Protein 2IZ6 (pdb70)

CATH classification: 3.40.50.450

Nearest PDB structures (foldseek):
  2iz6-assembly1_A-2  TM=1.006E+00  e=2.095E-33  Chlamydomonas reinhardtii
  2iz6-assembly1_B-2  TM=1.001E+00  e=1.411E-29  Chlamydomonas reinhardtii
  2iz7-assembly1_A  TM=9.988E-01  e=1.952E-29  Chlamydomonas reinhardtii
  2iz5-assembly1_C  TM=9.763E-01  e=1.319E-27  Chlamydomonas reinhardtii
  2iz5-assembly1_D  TM=9.752E-01  e=2.961E-26  Chlamydomonas reinhardtii

Radius of gyration: 20.08 Å; Cα contacts (8 Å, |Δi|>4): 803; chains: 2; bounding box: 35×62×36 Å

Structure (mmCIF, N/CA/C/O backbone):
data_2IZ6
#
_entry.id   2IZ6
#
_cell.length_a   68.079
_cell.length_b   126.009
_cell.length_c   75.680
_cell.angle_alpha   90.00
_cell.angle_beta   90.00
_cell.angle_gamma   90.00
#
_symmetry.space_group_name_H-M   'C 2 2 21'
#
loop_
_entity.id
_entity.type
_entity.pdbx_description
1 polymer 'MOLYBDENUM COFACTOR CARRIER PROTEIN'
2 water water
#
loop_
_atom_site.group_PDB
_atom_site.id
_atom_site.type_symbol
_atom_site.label_atom_id
_atom_site.label_alt_id
_atom_site.label_comp_id
_atom_site.label_asym_id
_atom_site.label_entity_id
_atom_site.label_seq_id
_atom_site.pdbx_PDB_ins_code
_atom_site.Cartn_x
_atom_site.Cartn_y
_atom_site.Cartn_z
_atom_site.occupancy
_atom_site.B_iso_or_equiv
_atom_site.auth_seq_id
_atom_site.auth_comp_id
_atom_site.auth_asym_id
_atom_site.auth_atom_id
_atom_site.pdbx_PDB_model_num
ATOM 1 N N . GLY A 1 11 ? 28.279 9.756 5.842 1.00 42.13 3 GLY A N 1
ATOM 2 C CA . GLY A 1 11 ? 28.187 8.719 6.928 1.00 41.22 3 GLY A CA 1
ATOM 3 C C . GLY A 1 11 ? 28.491 9.236 8.340 1.00 40.66 3 GLY A C 1
ATOM 4 O O . GLY A 1 11 ? 28.849 8.483 9.256 1.00 41.37 3 GLY A O 1
ATOM 5 N N . ARG A 1 12 ? 28.344 10.537 8.517 1.00 39.63 4 ARG A N 1
ATOM 6 C CA . ARG A 1 12 ? 28.617 11.210 9.803 1.00 37.61 4 ARG A CA 1
ATOM 7 C C . ARG A 1 12 ? 27.501 10.968 10.803 1.00 34.75 4 ARG A C 1
ATOM 8 O O . ARG A 1 12 ? 26.347 11.052 10.379 1.00 32.92 4 ARG A O 1
ATOM 16 N N . LYS A 1 13 ? 27.791 10.775 12.111 1.00 31.51 5 LYS A N 1
ATOM 17 C CA . LYS A 1 13 ? 26.716 10.747 13.124 1.00 29.33 5 LYS A CA 1
ATOM 18 C C . LYS A 1 13 ? 26.097 12.147 13.264 1.00 26.84 5 LYS A C 1
ATOM 19 O O . LYS A 1 13 ? 26.839 13.171 13.280 1.00 25.42 5 LYS A O 1
ATOM 25 N N . PRO A 1 14 ? 24.737 12.220 13.314 1.00 24.61 6 PRO A N 1
ATOM 26 C CA . PRO A 1 14 ? 24.052 13.484 13.634 1.00 25.23 6 PRO A CA 1
ATOM 27 C C . PRO A 1 14 ? 24.529 14.031 14.955 1.00 24.93 6 PRO A C 1
ATOM 28 O O . PRO A 1 14 ? 24.918 13.259 15.843 1.00 25.33 6 PRO A O 1
ATOM 32 N N . ILE A 1 15 ? 24.477 15.365 15.070 1.00 23.54 7 ILE A N 1
ATOM 33 C CA . ILE A 1 15 ? 24.834 16.062 16.265 1.00 24.61 7 ILE A CA 1
ATOM 34 C C . ILE A 1 15 ? 23.576 16.795 16.668 1.00 24.33 7 ILE A C 1
ATOM 35 O O . ILE A 1 15 ? 23.004 17.573 15.904 1.00 24.12 7 ILE A O 1
ATOM 40 N N . ILE A 1 16 ? 23.130 16.515 17.852 1.00 22.27 8 ILE A N 1
ATOM 41 C CA . ILE A 1 16 ? 21.947 17.182 18.453 1.00 24.23 8 ILE A CA 1
ATOM 42 C C . ILE A 1 16 ? 22.422 18.055 19.560 1.00 23.81 8 ILE A C 1
ATOM 43 O O . ILE A 1 16 ? 23.021 17.603 20.522 1.00 23.46 8 ILE A O 1
ATOM 48 N N . GLY A 1 17 ? 22.065 19.322 19.449 1.00 24.02 9 GLY A N 1
ATOM 49 C CA . GLY A 1 17 ? 22.388 20.283 20.464 1.00 25.09 9 GLY A CA 1
ATOM 50 C C . GLY A 1 17 ? 21.311 20.376 21.510 1.00 23.56 9 GLY A C 1
ATOM 51 O O . GLY A 1 17 ? 20.142 20.260 21.225 1.00 25.18 9 GLY A O 1
ATOM 52 N N . VAL A 1 18 ? 21.705 20.575 22.771 1.00 23.38 10 VAL A N 1
ATOM 53 C CA . VAL A 1 18 ? 20.795 20.741 23.842 1.00 23.86 10 VAL A CA 1
ATOM 54 C C . VAL A 1 18 ? 21.185 21.975 24.611 1.00 24.99 10 VAL A C 1
ATOM 55 O O . VAL A 1 18 ? 22.327 22.169 24.965 1.00 26.15 10 VAL A O 1
ATOM 59 N N . MET A 1 19 ? 20.187 22.789 24.894 1.00 24.60 11 MET A N 1
ATOM 60 C CA A MET A 1 19 ? 20.362 24.036 25.664 0.70 27.07 11 MET A CA 1
ATOM 61 C CA B MET A 1 19 ? 20.424 23.951 25.725 0.30 27.87 11 MET A CA 1
ATOM 62 C C . MET A 1 19 ? 19.331 24.116 26.745 1.00 26.87 11 MET A C 1
ATOM 63 O O . MET A 1 19 ? 18.186 23.717 26.566 1.00 27.32 11 MET A O 1
ATOM 72 N N . GLY A 1 20 ? 19.715 24.691 27.876 1.00 28.67 12 GLY A N 1
ATOM 73 C CA . GLY A 1 20 ? 18.758 25.007 28.832 1.00 29.06 12 GLY A CA 1
ATOM 74 C C . GLY A 1 20 ? 19.437 25.847 29.879 1.00 30.49 12 GLY A C 1
ATOM 75 O O . GLY A 1 20 ? 20.657 26.076 29.809 1.00 31.25 12 GLY A O 1
ATOM 76 N N . PRO A 1 21 ? 18.643 26.330 30.808 1.00 31.78 13 PRO A N 1
ATOM 77 C CA . PRO A 1 21 ? 19.171 27.156 31.939 1.00 34.28 13 PRO A CA 1
ATOM 78 C C . PRO A 1 21 ? 20.018 26.330 32.905 1.00 35.95 13 PRO A C 1
ATOM 79 O O . PRO A 1 21 ? 19.936 25.089 32.922 1.00 38.60 13 PRO A O 1
ATOM 83 N N . GLY A 1 22 ? 20.822 27.015 33.694 1.00 39.81 14 GLY A N 1
ATOM 84 C CA . GLY A 1 22 ? 21.662 26.395 34.691 1.00 41.15 14 GLY A CA 1
ATOM 85 C C . GLY A 1 22 ? 20.897 26.164 35.981 1.00 43.48 14 GLY A C 1
ATOM 86 O O . GLY A 1 22 ? 19.653 26.333 36.060 1.00 44.81 14 GLY A O 1
ATOM 87 N N . LYS A 1 23 ? 21.663 25.740 36.984 1.00 45.09 15 LYS A N 1
ATOM 88 C CA . LYS A 1 23 ? 21.143 25.236 38.248 1.00 45.50 15 LYS A CA 1
ATOM 89 C C . LYS A 1 23 ? 19.937 26.030 38.774 1.00 46.77 15 LYS A C 1
ATOM 90 O O . LYS A 1 23 ? 18.801 25.521 38.818 1.00 47.81 15 LYS A O 1
ATOM 96 N N . ALA A 1 24 ? 20.184 27.292 39.101 1.00 46.83 16 ALA A N 1
ATOM 97 C CA . ALA A 1 24 ? 19.248 28.112 39.878 1.00 46.88 16 ALA A CA 1
ATOM 98 C C . ALA A 1 24 ? 17.841 28.280 39.277 1.00 47.17 16 ALA A C 1
ATOM 99 O O . ALA A 1 24 ? 16.871 28.519 40.027 1.00 47.46 16 ALA A O 1
ATOM 101 N N . ASP A 1 25 ? 17.744 28.133 37.946 1.00 45.95 17 ASP A N 1
ATOM 102 C CA . A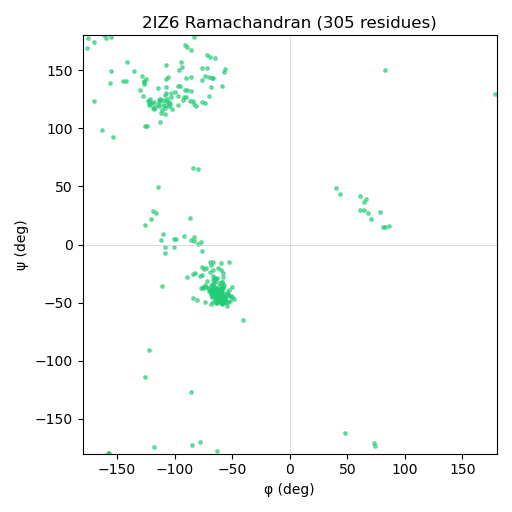SP A 1 25 ? 16.579 28.569 37.119 1.00 45.53 17 ASP A CA 1
ATOM 103 C C . ASP A 1 25 ? 15.926 27.417 36.351 1.00 43.62 17 ASP A C 1
ATOM 104 O O . ASP A 1 25 ? 15.227 27.609 35.344 1.00 43.31 17 ASP A O 1
ATOM 109 N N . THR A 1 26 ? 16.176 26.237 36.889 1.00 41.56 18 THR A N 1
ATOM 110 C CA . THR A 1 26 ? 15.722 24.986 36.382 1.00 38.49 18 THR A CA 1
ATOM 111 C C . THR A 1 26 ? 14.881 24.245 37.424 1.00 37.29 18 THR A C 1
ATOM 112 O O . THR A 1 26 ? 15.334 24.022 38.543 1.00 40.14 18 THR A O 1
ATOM 116 N N . ALA A 1 27 ? 13.665 23.876 37.053 1.00 33.74 19 ALA A N 1
ATOM 117 C CA . ALA A 1 27 ? 12.820 23.012 37.836 1.00 32.67 19 ALA A CA 1
ATOM 118 C C . ALA A 1 27 ? 13.241 21.535 37.746 1.00 30.10 19 ALA A C 1
ATOM 119 O O . ALA A 1 27 ? 13.765 21.100 36.739 1.00 27.34 19 ALA A O 1
ATOM 121 N N . GLU A 1 28 ? 12.973 20.747 38.789 1.00 28.16 20 GLU A N 1
ATOM 122 C CA . GLU A 1 28 ? 13.345 19.329 38.769 1.00 27.48 20 GLU A CA 1
ATOM 123 C C . GLU A 1 28 ? 12.766 18.541 37.596 1.00 27.12 20 GLU A C 1
ATOM 124 O O . GLU A 1 28 ? 13.452 17.679 37.095 1.00 26.61 20 GLU A O 1
ATOM 130 N N . ASN A 1 29 ? 11.551 18.839 37.137 1.00 26.69 21 ASN A N 1
ATOM 131 C CA . ASN A 1 29 ? 10.964 18.167 35.987 1.00 27.88 21 ASN A CA 1
ATOM 132 C C . ASN A 1 29 ? 11.838 18.350 34.751 1.00 26.98 21 ASN A C 1
ATOM 133 O O . ASN A 1 29 ? 11.910 17.441 33.890 1.00 25.90 21 ASN A O 1
ATOM 138 N N . GLN A 1 30 ? 12.450 19.541 34.649 1.00 26.35 22 GLN A N 1
ATOM 139 C CA . GLN A 1 30 ? 13.349 19.846 33.564 1.00 26.01 22 GLN A CA 1
ATOM 140 C C . GLN A 1 30 ? 14.653 19.054 33.634 1.00 24.92 22 GLN A C 1
ATOM 141 O O . GLN A 1 30 ? 15.171 18.584 32.597 1.00 23.55 22 GLN A O 1
ATOM 147 N N . LEU A 1 31 ? 15.186 18.870 34.817 1.00 22.93 23 LEU A N 1
ATOM 148 C CA . LEU A 1 31 ? 16.396 18.058 35.058 1.00 22.87 23 LEU A CA 1
ATOM 149 C C . LEU A 1 31 ? 16.151 16.609 34.621 1.00 22.34 23 LEU A C 1
ATOM 150 O O . LEU A 1 31 ? 16.981 16.038 33.912 1.00 25.03 23 LEU A O 1
ATOM 155 N N . VAL A 1 32 ? 14.986 16.077 34.968 1.00 23.65 24 VAL A N 1
ATOM 156 C CA . VAL A 1 32 ? 14.605 14.712 34.668 1.00 23.79 24 VAL A CA 1
ATOM 157 C C . VAL A 1 32 ? 14.420 14.654 33.131 1.00 23.15 24 VAL A C 1
ATOM 158 O O . VAL A 1 32 ? 14.910 13.712 32.507 1.00 24.83 24 VAL A O 1
ATOM 162 N N . MET A 1 33 ? 13.658 15.559 32.567 1.00 23.90 25 MET A N 1
ATOM 163 C CA . MET A 1 33 ? 13.485 15.556 31.090 1.00 24.88 25 MET A CA 1
ATOM 164 C C . MET A 1 33 ? 14.796 15.599 30.334 1.00 24.14 25 MET A C 1
ATOM 165 O O . MET A 1 33 ? 15.002 14.884 29.364 1.00 25.00 25 MET A O 1
ATOM 170 N N . ALA A 1 34 ? 15.709 16.451 30.797 1.00 22.84 26 ALA A N 1
ATOM 171 C CA . ALA A 1 34 ? 17.007 16.548 30.188 1.00 22.68 26 ALA A CA 1
ATOM 172 C C . ALA A 1 34 ? 17.809 15.266 30.236 1.00 21.32 26 ALA A C 1
ATOM 173 O O . ALA A 1 34 ? 18.409 14.835 29.196 1.00 22.25 26 ALA A O 1
ATOM 175 N N . ASN A 1 35 ? 17.776 14.595 31.390 1.00 21.34 27 ASN A N 1
ATOM 176 C CA . ASN A 1 35 ? 18.495 13.318 31.507 1.00 21.00 27 ASN A CA 1
ATOM 177 C C . ASN A 1 35 ? 17.925 12.269 30.516 1.00 22.16 27 ASN A C 1
ATOM 178 O O . ASN A 1 35 ? 18.685 11.553 29.862 1.00 22.19 27 ASN A O 1
ATOM 183 N N . GLU A 1 36 ? 16.598 12.152 30.464 1.00 22.65 28 GLU A N 1
ATOM 184 C CA . GLU A 1 36 ? 15.928 11.210 29.568 1.00 22.74 28 GLU A CA 1
ATOM 185 C C . GLU A 1 36 ? 16.185 11.535 28.157 1.00 22.15 28 GLU A C 1
ATOM 186 O O . GLU A 1 36 ? 16.399 10.640 27.359 1.00 23.31 28 GLU A O 1
ATOM 192 N N . LEU A 1 37 ? 16.146 12.837 27.866 1.00 21.76 29 LEU A N 1
ATOM 193 C CA . LEU A 1 37 ? 16.433 13.259 26.512 1.00 21.32 29 LEU A CA 1
ATOM 194 C C . LEU A 1 37 ? 17.836 12.816 26.119 1.00 22.23 29 LEU A C 1
ATOM 195 O O . LEU A 1 37 ? 18.010 12.320 24.979 1.00 20.65 29 LEU A O 1
ATOM 200 N N . GLY A 1 38 ? 18.842 13.092 26.935 1.00 22.37 30 GLY A N 1
ATOM 201 C CA . GLY A 1 38 ? 20.236 12.652 26.730 1.00 21.79 30 GLY A CA 1
ATOM 202 C C . GLY A 1 38 ? 20.350 11.165 26.444 1.00 21.81 30 GLY A C 1
ATOM 203 O O . GLY A 1 38 ? 20.989 10.708 25.461 1.00 22.35 30 GLY A O 1
ATOM 204 N N . LYS A 1 39 ? 19.632 10.381 27.215 1.00 22.55 31 LYS A N 1
ATOM 205 C CA . LYS A 1 39 ? 19.549 8.880 27.034 1.00 22.88 31 LYS A CA 1
ATOM 206 C C . LYS A 1 39 ? 19.079 8.553 25.665 1.00 23.16 31 LYS A C 1
ATOM 207 O O . LYS A 1 39 ? 19.705 7.768 25.005 1.00 23.35 31 LYS A O 1
ATOM 213 N N . GLN A 1 40 ? 18.026 9.210 25.201 1.00 21.26 32 GLN A N 1
ATOM 214 C CA . GLN A 1 40 ? 17.375 8.844 23.959 1.00 22.14 32 GLN A CA 1
ATOM 215 C C . GLN A 1 40 ? 18.200 9.285 22.840 1.00 22.32 32 GLN A C 1
ATOM 216 O O . GLN A 1 40 ? 18.280 8.609 21.811 1.00 23.02 32 GLN A O 1
ATOM 222 N N . ILE A 1 41 ? 18.848 10.445 22.987 1.00 21.57 33 ILE A N 1
ATOM 223 C CA . ILE A 1 41 ? 19.736 10.885 21.929 1.00 20.80 33 ILE A CA 1
ATOM 224 C C . ILE A 1 41 ? 20.829 9.848 21.696 1.00 20.50 33 ILE A C 1
ATOM 225 O O . ILE A 1 41 ? 21.131 9.535 20.559 1.00 21.03 33 ILE A O 1
ATOM 230 N N . ALA A 1 42 ? 21.500 9.429 22.715 1.00 21.61 34 ALA A N 1
ATOM 231 C CA . ALA A 1 42 ? 22.556 8.414 22.582 1.00 21.38 34 ALA A CA 1
ATOM 232 C C . ALA A 1 42 ? 22.079 7.071 22.029 1.00 22.40 34 ALA A C 1
ATOM 233 O O . ALA A 1 42 ? 22.743 6.455 21.205 1.00 23.75 34 ALA A O 1
ATOM 235 N N . THR A 1 43 ? 20.901 6.699 22.451 1.00 23.40 35 THR A N 1
ATOM 236 C CA . THR A 1 43 ? 20.294 5.414 22.053 1.00 23.72 35 THR A CA 1
ATOM 237 C C . THR A 1 43 ? 19.988 5.389 20.569 1.00 23.96 35 THR A C 1
ATOM 238 O O . THR A 1 43 ? 20.120 4.363 19.908 1.00 25.56 35 THR A O 1
ATOM 242 N N . HIS A 1 44 ? 19.630 6.563 20.009 1.00 24.41 36 HIS A N 1
ATOM 243 C CA . HIS A 1 44 ? 19.494 6.732 18.588 1.00 24.36 36 HIS A CA 1
ATOM 244 C C . HIS A 1 44 ? 20.792 6.861 17.819 1.00 24.86 36 HIS A C 1
ATOM 245 O O . HIS A 1 44 ? 20.776 7.067 16.610 1.00 27.36 36 HIS A O 1
ATOM 252 N N . GLY A 1 45 ? 21.943 6.771 18.478 1.00 24.43 37 GLY A N 1
ATOM 253 C CA . GLY A 1 45 ? 23.199 6.854 17.767 1.00 24.75 37 GLY A CA 1
ATOM 254 C C . GLY A 1 45 ? 23.681 8.224 17.419 1.00 23.94 37 GLY A C 1
ATOM 255 O O . GLY A 1 45 ? 24.501 8.359 16.506 1.00 26.64 37 GLY A O 1
ATOM 256 N N . TRP A 1 46 ? 23.089 9.222 18.046 1.00 22.64 38 TRP A N 1
ATOM 257 C CA . TRP A 1 46 ? 23.416 10.595 17.819 1.00 22.19 38 TRP A CA 1
ATOM 258 C C . TRP A 1 46 ? 24.462 11.077 18.836 1.00 23.02 38 TRP A C 1
ATOM 259 O O . TRP A 1 46 ? 24.517 10.588 19.946 1.00 23.75 38 TRP A O 1
ATOM 270 N N . ILE A 1 47 ? 25.238 12.076 18.408 1.00 22.30 39 ILE A N 1
ATOM 271 C CA . ILE A 1 47 ?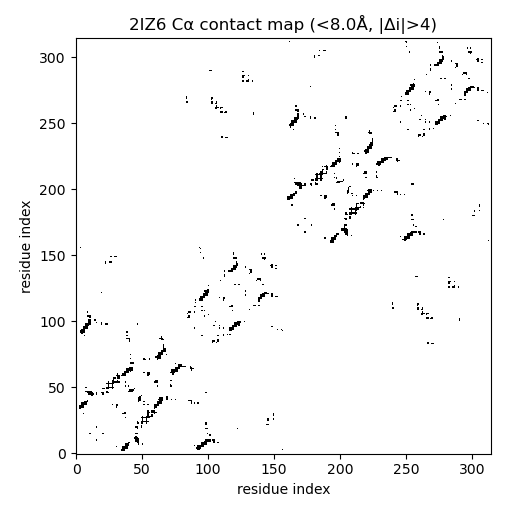 26.193 12.795 19.268 1.00 22.71 39 ILE A CA 1
ATOM 272 C C . ILE A 1 47 ? 25.455 13.942 19.991 1.00 22.26 39 ILE A C 1
ATOM 273 O O . ILE A 1 47 ? 24.677 14.626 19.350 1.00 24.68 39 ILE A O 1
ATOM 278 N N . LEU A 1 48 ? 25.648 14.055 21.318 1.00 22.76 40 LEU A N 1
ATOM 279 C CA . LEU A 1 48 ? 25.121 15.179 22.072 1.00 23.21 40 LEU A CA 1
ATOM 280 C C . LEU A 1 48 ? 26.147 16.295 22.114 1.00 20.75 40 LEU A C 1
ATOM 281 O O . LEU A 1 48 ? 27.271 16.047 22.526 1.00 22.67 40 LEU A O 1
ATOM 286 N N . LEU A 1 49 ? 25.695 17.510 21.829 1.00 21.68 41 LEU A N 1
ATOM 287 C CA . LEU A 1 49 ? 26.507 18.710 21.907 1.00 22.47 41 LEU A CA 1
ATOM 288 C C . LEU A 1 49 ? 25.815 19.614 22.884 1.00 22.99 41 LEU A C 1
ATOM 289 O O . LEU A 1 49 ? 24.639 19.945 22.699 1.00 24.08 41 LEU A O 1
ATOM 294 N N . THR A 1 50 ? 26.493 20.013 23.977 1.00 23.67 42 THR A N 1
ATOM 295 C CA . THR A 1 50 ? 25.895 20.882 24.977 1.00 23.74 42 THR A CA 1
ATOM 296 C C . THR A 1 50 ? 26.983 21.617 25.749 1.00 24.04 42 THR A C 1
ATOM 297 O O . THR A 1 50 ? 28.158 21.490 25.434 1.00 22.13 42 THR A O 1
ATOM 301 N N . GLY A 1 51 ? 26.577 22.438 26.705 1.00 24.08 43 GLY A N 1
ATOM 302 C CA . GLY A 1 51 ? 27.543 23.113 27.572 1.00 25.39 43 GLY A CA 1
ATOM 303 C C . GLY A 1 51 ? 28.262 22.132 28.466 1.00 27.52 43 GLY A C 1
ATOM 304 O O . GLY A 1 51 ? 27.654 21.136 28.906 1.00 29.04 43 GLY A O 1
ATOM 305 N N . GLY A 1 52 ? 29.542 22.366 28.720 1.00 28.07 44 GLY A N 1
ATOM 306 C CA . GLY A 1 52 ? 30.386 21.357 29.393 1.00 30.93 44 GLY A CA 1
ATOM 307 C C . GLY A 1 52 ? 30.619 21.573 30.859 1.00 33.63 44 GLY A C 1
ATOM 308 O O . GLY A 1 52 ? 31.352 20.787 31.482 1.00 32.69 44 GLY A O 1
ATOM 309 N N . ARG A 1 53 ? 29.948 22.611 31.380 1.00 37.81 45 ARG A N 1
ATOM 310 C CA . ARG A 1 53 ? 30.047 23.157 32.743 1.00 40.07 45 ARG A CA 1
ATOM 311 C C . ARG A 1 53 ? 29.184 22.568 33.871 1.00 42.82 45 ARG A C 1
ATOM 312 O O . ARG A 1 53 ? 28.941 23.282 34.869 1.00 45.33 45 ARG A O 1
ATOM 320 N N . SER A 1 54 ? 28.707 21.324 33.777 1.00 43.70 46 SER A N 1
ATOM 321 C CA . SER A 1 54 ? 28.440 20.527 35.046 1.00 43.33 46 SER A CA 1
ATOM 322 C C . SER A 1 54 ? 27.258 20.893 35.994 1.00 43.14 46 SER A C 1
ATOM 323 O O . SER A 1 54 ? 27.286 20.524 37.183 1.00 44.34 46 SER A O 1
ATOM 326 N N . LEU A 1 55 ? 26.226 21.593 35.511 1.00 43.18 47 LEU A N 1
ATOM 327 C CA . LEU A 1 55 ? 25.147 22.032 36.425 1.00 42.40 47 LEU A CA 1
ATOM 328 C C . LEU A 1 55 ? 23.699 21.604 36.142 1.00 41.03 47 LEU A C 1
ATOM 329 O O . LEU A 1 55 ? 23.281 20.625 36.695 1.00 44.38 47 LEU A O 1
ATOM 334 N N . GLY A 1 56 ? 22.917 22.360 35.403 1.00 38.18 48 GLY A N 1
ATOM 335 C CA . GLY A 1 56 ? 21.496 22.075 35.211 1.00 34.79 48 GLY A CA 1
ATOM 336 C C . GLY A 1 56 ? 21.179 21.105 34.082 1.00 31.48 48 GLY A C 1
ATOM 337 O O . GLY A 1 56 ? 21.687 20.002 34.079 1.00 30.41 48 GLY A O 1
ATOM 338 N N . VAL A 1 57 ? 20.297 21.546 33.193 1.00 29.39 49 VAL A N 1
ATOM 339 C CA . VAL A 1 57 ? 19.808 20.790 32.065 1.00 29.50 49 VAL A CA 1
ATOM 340 C C . VAL A 1 57 ? 20.985 20.172 31.329 1.00 25.12 49 VAL A C 1
ATOM 341 O O . VAL A 1 57 ? 20.927 18.980 30.966 1.00 23.84 49 VAL A O 1
ATOM 345 N N . MET A 1 58 ? 22.013 20.961 31.065 1.00 26.04 50 MET A N 1
ATOM 346 C CA . MET A 1 58 ? 23.054 20.513 30.104 1.00 25.63 50 MET A CA 1
ATOM 347 C C . MET A 1 58 ? 23.867 19.345 30.709 1.00 25.90 50 MET A C 1
ATOM 348 O O . MET A 1 58 ? 24.158 18.365 30.032 1.00 26.87 50 MET A O 1
ATOM 353 N N . HIS A 1 59 ? 24.149 19.430 32.003 1.00 25.41 51 HIS A N 1
ATOM 354 C CA . HIS A 1 59 ? 24.842 18.365 32.692 1.00 25.62 51 HIS A CA 1
ATOM 355 C C . HIS A 1 59 ? 23.996 17.099 32.765 1.00 23.77 51 HIS A C 1
ATOM 356 O O . HIS A 1 59 ? 24.453 16.008 32.549 1.00 26.29 51 HIS A O 1
ATOM 363 N N . GLU A 1 60 ? 22.712 17.267 33.023 1.00 24.52 52 GLU A N 1
ATOM 364 C CA . GLU A 1 60 ? 21.816 16.104 33.044 1.00 25.15 52 GLU A CA 1
ATOM 365 C C . GLU A 1 60 ? 21.739 15.394 31.711 1.00 24.38 52 GLU A C 1
ATOM 366 O O . GLU A 1 60 ? 21.742 14.167 31.692 1.00 24.82 52 GLU A O 1
ATOM 372 N N . ALA A 1 61 ? 21.650 16.170 30.640 1.00 24.25 53 ALA A N 1
ATOM 373 C CA . ALA A 1 61 ? 21.620 15.607 29.329 1.00 23.98 53 ALA A CA 1
ATOM 374 C C . ALA A 1 61 ? 22.918 14.801 29.089 1.00 24.63 53 ALA A C 1
ATOM 375 O O . ALA A 1 61 ? 22.923 13.678 28.520 1.00 24.61 53 ALA A O 1
ATOM 377 N N . MET A 1 62 ? 24.030 15.380 29.528 1.00 25.01 54 MET A N 1
ATOM 378 C CA . MET A 1 62 ? 25.344 14.792 29.297 1.00 27.85 54 MET A CA 1
ATOM 379 C C . MET A 1 62 ? 25.505 13.483 30.063 1.00 27.27 54 MET A C 1
ATOM 380 O O . MET A 1 62 ? 26.108 12.532 29.565 1.00 25.70 54 MET A O 1
ATOM 385 N N . LYS A 1 63 ? 24.962 13.441 31.275 1.00 24.41 55 LYS A N 1
ATOM 386 C CA . LYS A 1 63 ? 24.990 12.233 32.080 1.00 26.16 55 LYS A CA 1
ATOM 387 C C . LYS A 1 63 ? 24.151 11.146 31.476 1.00 24.84 55 LYS A C 1
ATOM 388 O O . LYS A 1 63 ? 24.491 9.959 31.493 1.00 23.74 55 LYS A O 1
ATOM 394 N N . GLY A 1 64 ? 22.994 11.539 30.968 1.00 25.95 56 GLY A N 1
ATOM 395 C CA . GLY A 1 64 ? 22.092 10.616 30.297 1.00 24.97 56 GLY A CA 1
ATOM 396 C C . GLY A 1 64 ? 22.651 9.965 29.047 1.00 23.34 56 GLY A C 1
ATOM 397 O O . GLY A 1 64 ? 22.574 8.755 28.865 1.00 23.68 56 GLY A O 1
ATOM 398 N N . ALA A 1 65 ? 23.269 10.784 28.197 1.00 22.52 57 ALA A N 1
ATOM 399 C CA . ALA A 1 65 ? 23.874 10.283 26.973 1.00 24.70 57 ALA A CA 1
ATOM 400 C C . ALA A 1 65 ? 25.023 9.341 27.292 1.00 25.60 57 ALA A C 1
ATOM 401 O O . ALA A 1 65 ? 25.179 8.298 26.652 1.00 24.85 57 ALA A O 1
ATOM 403 N N . LYS A 1 66 ? 25.798 9.689 28.340 1.00 26.59 58 LYS A N 1
ATOM 404 C CA . LYS A 1 66 ? 26.993 8.864 28.657 1.00 27.60 58 LYS A CA 1
ATOM 405 C C . LYS A 1 66 ? 26.522 7.530 29.198 1.00 28.64 58 LYS A C 1
ATOM 406 O O . LYS A 1 66 ? 27.058 6.457 28.845 1.00 30.11 58 LYS A O 1
ATOM 412 N N . GLU A 1 67 ? 25.486 7.549 30.016 1.00 28.27 59 GLU A N 1
ATOM 413 C CA . GLU A 1 67 ? 24.913 6.299 30.565 1.00 30.38 59 GLU A CA 1
ATOM 414 C C . GLU A 1 67 ? 24.401 5.312 29.488 1.00 29.63 59 GLU A C 1
ATOM 415 O O . GLU A 1 67 ? 24.521 4.082 29.624 1.00 29.56 59 GLU A O 1
ATOM 421 N N . ALA A 1 68 ? 23.801 5.847 28.424 1.00 28.40 60 ALA A N 1
ATOM 422 C CA . ALA A 1 68 ? 23.321 5.104 27.302 1.00 28.70 60 ALA A CA 1
ATOM 423 C C . ALA A 1 68 ? 24.406 4.791 26.261 1.00 28.27 60 ALA A C 1
ATOM 424 O O . ALA A 1 68 ? 24.109 4.288 25.165 1.00 27.69 60 ALA A O 1
ATOM 426 N N . GLY A 1 69 ? 25.671 5.115 26.569 1.00 27.67 61 GLY A N 1
ATOM 427 C CA . GLY A 1 69 ? 26.791 4.822 25.649 1.00 27.75 61 GLY A CA 1
ATOM 428 C C . GLY A 1 69 ? 27.064 5.771 24.523 1.00 26.15 61 GLY A C 1
ATOM 429 O O . GLY A 1 69 ? 27.811 5.432 23.602 1.00 27.05 61 GLY A O 1
ATOM 430 N N . GLY A 1 70 ? 26.490 6.989 24.577 1.00 24.74 62 GLY A N 1
ATOM 431 C CA . GLY A 1 70 ? 26.708 7.900 23.511 1.00 23.60 62 GLY A CA 1
ATOM 432 C C . GLY A 1 70 ? 27.933 8.774 23.709 1.00 24.96 62 GLY A C 1
ATOM 433 O O . GLY A 1 70 ? 28.572 8.789 24.763 1.00 25.28 62 GLY A O 1
ATOM 434 N N . THR A 1 71 ? 28.274 9.466 22.648 1.00 24.07 63 THR A N 1
ATOM 435 C CA . THR A 1 71 ? 29.422 10.308 22.595 1.00 24.59 63 THR A CA 1
ATOM 436 C C . THR A 1 71 ? 28.908 11.730 22.921 1.00 24.09 63 THR A C 1
ATOM 437 O O . THR A 1 71 ? 27.866 12.171 22.450 1.00 24.45 63 THR A O 1
ATOM 441 N N . THR A 1 72 ? 29.662 12.446 23.765 1.00 24.20 64 THR A N 1
ATOM 442 C CA . THR A 1 72 ? 29.300 13.744 24.199 1.00 22.87 64 THR A CA 1
ATOM 443 C C . THR A 1 72 ? 30.386 14.791 23.928 1.00 22.98 64 THR A C 1
ATOM 444 O O . THR A 1 72 ? 31.598 14.577 24.140 1.00 22.46 64 THR A O 1
ATOM 448 N N . ILE A 1 73 ? 29.901 15.947 23.565 1.00 21.14 65 ILE A N 1
ATOM 449 C CA . ILE A 1 73 ? 30.740 17.113 23.287 1.00 22.17 65 ILE A CA 1
ATOM 450 C C . ILE A 1 73 ? 30.281 18.191 24.220 1.00 23.95 65 ILE A C 1
ATOM 451 O O . ILE A 1 73 ? 29.106 18.603 24.198 1.00 23.44 65 ILE A O 1
ATOM 456 N N . GLY A 1 74 ? 31.190 18.677 25.070 1.00 23.29 66 GLY A N 1
ATOM 457 C CA . GLY A 1 74 ? 30.864 19.697 26.022 1.00 22.98 66 GLY A CA 1
ATOM 458 C C . GLY A 1 74 ? 31.690 20.913 25.729 1.00 23.66 66 GLY A C 1
ATOM 459 O O . GLY A 1 74 ? 32.917 20.832 25.666 1.00 23.31 66 GLY A O 1
ATOM 460 N N . VAL A 1 75 ? 31.004 22.028 25.494 1.00 23.77 67 VAL A N 1
ATOM 461 C CA . VAL A 1 75 ? 31.578 23.295 25.105 1.00 24.60 67 VAL A CA 1
ATOM 462 C C . VAL A 1 75 ? 31.690 24.197 26.321 1.00 24.21 67 VAL A C 1
ATOM 463 O O . VAL A 1 75 ? 30.728 24.352 27.084 1.00 23.68 67 VAL A O 1
ATOM 467 N N . LEU A 1 76 ? 32.868 24.772 26.486 1.00 24.27 68 LEU A N 1
ATOM 468 C CA . LEU A 1 76 ? 33.209 25.591 27.664 1.00 26.16 68 LEU A CA 1
ATOM 469 C C . LEU A 1 76 ? 33.921 26.856 27.137 1.00 25.83 68 LEU A C 1
ATOM 470 O O . LEU A 1 76 ? 34.570 26.795 26.110 1.00 24.37 68 LEU A O 1
ATOM 475 N N . PRO A 1 77 ? 33.792 27.980 27.807 1.00 27.22 69 PRO A N 1
ATOM 476 C CA . PRO A 1 77 ? 34.628 29.157 27.441 1.00 29.11 69 PRO A CA 1
ATOM 477 C C . PRO A 1 77 ? 36.075 28.968 27.946 1.00 30.12 69 PRO A C 1
ATOM 478 O O . PRO A 1 77 ? 37.051 29.395 27.350 1.00 32.13 69 PRO A O 1
ATOM 482 N N . GLY A 1 78 ? 36.084 28.372 29.136 1.00 35.20 70 GLY A N 1
ATOM 483 C CA . GLY A 1 78 ? 37.167 27.836 29.919 1.00 36.21 70 GLY A CA 1
ATOM 484 C C . GLY A 1 78 ? 36.394 27.089 31.025 1.00 38.55 70 GLY A C 1
ATOM 485 O O . GLY A 1 78 ? 35.186 27.402 31.334 1.00 40.28 70 GLY A O 1
ATOM 486 N N . ILE A 1 84 ? 35.184 20.169 34.677 1.00 48.90 76 ILE A N 1
ATOM 487 C CA . ILE A 1 84 ? 34.578 19.371 33.585 1.00 48.10 76 ILE A CA 1
ATOM 488 C C . ILE A 1 84 ? 34.291 17.938 34.053 1.00 47.72 76 ILE A C 1
ATOM 489 O O . ILE A 1 84 ? 35.193 17.243 34.561 1.00 48.43 76 ILE A O 1
ATOM 494 N N . SER A 1 85 ? 33.047 17.486 33.815 1.00 47.58 77 SER A N 1
ATOM 495 C CA . SER A 1 85 ? 32.584 16.174 34.255 1.00 46.40 77 SER A CA 1
ATOM 496 C C . SER A 1 85 ? 33.227 15.095 33.443 1.00 45.90 77 SER A C 1
ATOM 497 O O . SER A 1 85 ? 33.559 15.316 32.273 1.00 46.16 77 SER A O 1
ATOM 500 N N . ASP A 1 86 ? 33.372 13.926 34.056 1.00 45.02 78 ASP A N 1
ATOM 501 C CA . ASP A 1 86 ? 33.858 12.752 33.351 1.00 43.74 78 ASP A CA 1
ATOM 502 C C . ASP A 1 86 ? 32.833 12.337 32.312 1.00 41.84 78 ASP A C 1
ATOM 503 O O . ASP A 1 86 ? 33.145 11.546 31.392 1.00 43.63 78 ASP A O 1
ATOM 508 N N . ALA A 1 87 ? 31.616 12.856 32.426 1.00 39.38 79 ALA A N 1
ATOM 509 C CA . ALA A 1 87 ? 30.596 12.612 31.365 1.00 37.05 79 ALA A CA 1
ATOM 510 C C . ALA A 1 87 ? 30.869 13.301 30.007 1.00 34.65 79 ALA A C 1
ATOM 511 O O . ALA A 1 87 ? 30.185 12.995 29.027 1.00 33.97 79 ALA A O 1
ATOM 513 N N . VAL A 1 88 ? 31.781 14.273 29.982 1.00 32.48 80 VAL A N 1
ATOM 514 C CA . VAL A 1 88 ? 32.153 14.921 28.734 1.00 30.82 80 VAL A CA 1
ATOM 515 C C . VAL A 1 88 ? 33.276 14.075 28.072 1.00 29.69 80 VAL A C 1
ATOM 516 O O . VAL A 1 88 ? 34.312 13.818 28.669 1.00 29.01 80 VAL A O 1
ATOM 520 N N . ASP A 1 89 ? 33.046 13.634 26.843 1.00 27.52 81 ASP A N 1
ATOM 521 C CA . ASP A 1 89 ? 34.069 12.962 26.081 1.00 27.62 81 ASP A CA 1
ATOM 522 C C . ASP A 1 89 ? 35.057 13.942 25.438 1.00 27.17 81 ASP A C 1
ATOM 523 O O . ASP A 1 89 ? 36.237 13.727 25.453 1.00 28.01 81 ASP A O 1
ATOM 528 N N . ILE A 1 90 ? 34.516 14.963 24.789 1.00 23.89 82 ILE A N 1
ATOM 529 C CA . ILE A 1 90 ? 35.272 15.903 23.948 1.00 25.69 82 ILE A CA 1
ATOM 530 C C . ILE A 1 90 ? 34.966 17.297 24.452 1.00 25.74 82 ILE A C 1
ATOM 531 O O . ILE A 1 90 ? 33.862 17.827 24.197 1.00 24.16 82 ILE A O 1
ATOM 536 N N . PRO A 1 91 ? 35.908 17.903 25.227 1.00 25.00 83 PRO A N 1
ATOM 537 C CA . PRO A 1 91 ? 35.737 19.268 25.682 1.00 26.14 83 PRO A CA 1
ATOM 538 C C . PRO A 1 91 ? 36.180 20.216 24.619 1.00 26.60 83 PRO A C 1
ATOM 539 O O . PRO A 1 91 ? 37.348 20.160 24.237 1.00 28.24 83 PRO A O 1
ATOM 543 N N . ILE A 1 92 ? 35.294 21.078 24.166 1.00 24.56 84 ILE A N 1
ATOM 544 C CA . ILE A 1 92 ? 35.616 22.126 23.204 1.00 25.04 84 ILE A CA 1
ATOM 545 C C . ILE A 1 92 ? 35.698 23.434 24.001 1.00 25.80 84 ILE A C 1
ATOM 546 O O . ILE A 1 92 ? 34.731 23.856 24.629 1.00 25.75 84 ILE A O 1
ATOM 551 N N . VAL A 1 93 ? 36.850 24.072 23.954 1.00 26.81 85 VAL A N 1
ATOM 552 C CA . VAL A 1 93 ? 37.111 25.294 24.721 1.00 27.75 85 VAL A CA 1
ATOM 553 C C . VAL A 1 93 ? 37.223 26.450 23.735 1.00 29.54 85 VAL A C 1
ATOM 554 O O . VAL A 1 93 ? 38.134 26.457 22.930 1.00 28.53 85 VAL A O 1
ATOM 558 N N . THR A 1 94 ? 36.285 27.427 23.802 1.00 30.12 86 THR A N 1
ATOM 559 C CA . THR A 1 94 ? 36.044 28.411 22.708 1.00 29.35 86 THR A CA 1
ATOM 560 C C . THR A 1 94 ? 36.910 29.646 22.859 1.00 32.19 86 THR A C 1
ATOM 561 O O . THR A 1 94 ? 37.193 30.340 21.858 1.00 34.01 86 THR A O 1
ATOM 565 N N . GLY A 1 95 ? 37.263 29.950 24.106 1.00 31.20 87 GLY A N 1
ATOM 566 C CA . GLY A 1 95 ? 38.074 31.068 24.428 1.00 34.08 87 GLY A CA 1
ATOM 567 C C . GLY A 1 95 ? 37.326 32.298 24.056 1.00 33.93 87 GLY A C 1
ATOM 568 O O . GLY A 1 95 ? 37.961 33.232 23.584 1.00 34.67 87 GLY A O 1
ATOM 569 N N . LEU A 1 96 ? 35.993 32.281 24.251 1.00 35.16 88 LEU A N 1
ATOM 570 C CA . LEU A 1 96 ? 35.131 33.435 23.968 1.00 37.26 88 LEU A CA 1
ATOM 571 C C . LEU A 1 96 ? 34.490 33.838 25.304 1.00 38.52 88 LEU A C 1
ATOM 572 O O . LEU A 1 96 ? 34.868 33.356 26.362 1.00 38.97 88 LEU A O 1
ATOM 577 N N . GLY A 1 97 ? 33.583 34.785 25.323 1.00 39.21 89 GLY A N 1
ATOM 578 C CA . GLY A 1 97 ? 33.109 35.216 26.657 1.00 40.90 89 GLY A CA 1
ATOM 579 C C . GLY A 1 97 ? 32.378 34.152 27.501 1.00 40.95 89 GLY A C 1
ATOM 580 O O . GLY A 1 97 ? 32.253 32.971 27.135 1.00 41.56 89 GLY A O 1
ATOM 581 N N . SER A 1 98 ? 31.930 34.587 28.671 1.00 41.56 90 SER A N 1
ATOM 582 C CA . SER A 1 98 ? 30.800 33.935 29.331 1.00 40.75 90 SER A CA 1
ATOM 583 C C . SER A 1 98 ? 29.559 34.759 29.020 1.00 40.36 90 SER A C 1
ATOM 584 O O . SER A 1 98 ? 28.482 34.461 29.535 1.00 40.23 90 SER A O 1
ATOM 587 N N . ALA A 1 99 ? 29.692 35.791 28.170 1.00 38.49 91 ALA A N 1
ATOM 588 C CA . ALA A 1 99 ? 28.571 36.722 27.926 1.00 38.88 91 ALA A CA 1
ATOM 589 C C . ALA A 1 99 ? 27.445 36.041 27.149 1.00 38.21 91 ALA A C 1
ATOM 590 O O . ALA A 1 99 ? 26.279 36.492 27.206 1.00 38.51 91 ALA A O 1
ATOM 592 N N . ARG A 1 100 ? 27.820 34.992 26.426 1.00 38.24 92 ARG A N 1
ATOM 593 C CA . ARG A 1 100 ? 26.915 34.140 25.657 1.00 37.98 92 ARG A CA 1
ATOM 594 C C . ARG A 1 100 ? 27.125 32.681 26.056 1.00 39.01 92 ARG A C 1
ATOM 595 O O . ARG A 1 100 ? 28.261 32.228 26.262 1.00 39.34 92 ARG A O 1
ATOM 603 N N . ASP A 1 101 ? 26.044 31.922 26.166 1.00 37.22 93 ASP A N 1
ATOM 604 C CA . ASP A 1 101 ? 26.142 30.466 26.378 1.00 37.87 93 ASP A CA 1
ATOM 605 C C . ASP A 1 101 ? 26.427 29.812 25.036 1.00 37.06 93 ASP A C 1
ATOM 606 O O . ASP A 1 101 ? 25.616 29.060 24.532 1.00 36.95 93 ASP A O 1
ATOM 611 N N . ASN A 1 102 ? 27.603 30.107 24.458 1.00 37.47 94 ASN A N 1
ATOM 612 C CA . ASN A 1 102 ? 27.986 29.568 23.171 1.00 37.34 94 ASN A CA 1
ATOM 613 C C . ASN A 1 102 ? 28.339 28.096 23.327 1.00 37.15 94 ASN A C 1
ATOM 614 O O . ASN A 1 102 ? 29.229 27.773 24.150 1.00 39.60 94 ASN A O 1
ATOM 619 N N . ILE A 1 103 ? 27.633 27.240 22.594 1.00 35.73 95 ILE A N 1
ATOM 620 C CA . ILE A 1 103 ? 27.982 25.826 22.509 1.00 35.31 95 ILE A CA 1
ATOM 621 C C . ILE A 1 103 ? 28.317 25.430 21.061 1.00 34.53 95 ILE A C 1
ATOM 622 O O . ILE A 1 103 ? 28.196 24.292 20.663 1.00 35.25 95 ILE A O 1
ATOM 627 N N . ASN A 1 104 ? 28.812 26.386 20.276 1.00 32.57 96 ASN A N 1
ATOM 628 C CA . ASN A 1 104 ? 28.969 26.151 18.845 1.00 31.71 96 ASN A CA 1
ATOM 629 C C . ASN A 1 104 ? 27.729 25.447 18.216 1.00 30.41 96 ASN A C 1
ATOM 630 O O . ASN A 1 104 ? 27.814 24.523 17.386 1.00 30.77 96 ASN A O 1
ATOM 635 N N . ALA A 1 105 ? 26.554 25.912 18.599 1.00 30.98 97 ALA A N 1
ATOM 636 C CA . ALA A 1 105 ? 25.303 25.269 18.197 1.00 31.78 97 ALA A CA 1
ATOM 637 C C . ALA A 1 105 ? 25.060 25.136 16.720 1.00 33.23 97 ALA A C 1
ATOM 638 O O . ALA A 1 105 ? 24.276 24.281 16.363 1.00 34.78 97 ALA A O 1
ATOM 640 N N . LEU A 1 106 ? 25.610 26.039 15.863 1.00 31.73 98 LEU A N 1
ATOM 641 C CA . LEU A 1 106 ? 25.583 25.913 14.352 1.00 30.89 98 LEU A CA 1
ATOM 642 C C . LEU A 1 106 ? 26.134 24.527 13.850 1.00 29.58 98 LEU A C 1
ATOM 643 O O . LEU A 1 106 ? 25.989 24.164 12.690 1.00 29.99 98 LEU A O 1
ATOM 648 N N . SER A 1 107 ? 26.808 23.796 14.706 1.00 28.72 99 SER A N 1
ATOM 649 C CA . SER A 1 107 ? 27.297 22.491 14.417 1.00 28.66 99 SER A CA 1
ATOM 650 C C . SER A 1 107 ? 26.176 21.461 14.459 1.00 28.13 99 SER A C 1
ATOM 651 O O . SER A 1 107 ? 26.324 20.389 13.919 1.00 31.30 99 SER A O 1
ATOM 654 N N . SER A 1 108 ? 25.149 21.777 15.230 1.00 28.18 100 SER A N 1
ATOM 655 C CA A SER A 1 108 ? 24.078 20.780 15.420 0.50 27.78 100 SER A CA 1
ATOM 656 C CA B SER A 1 108 ? 24.011 20.849 15.488 0.50 28.27 100 SER A CA 1
ATOM 657 C C . SER A 1 108 ? 23.125 20.695 14.249 1.00 28.19 100 SER A C 1
ATOM 658 O O . SER A 1 108 ? 22.823 21.674 13.579 1.00 31.22 100 SER A O 1
ATOM 663 N N . ASN A 1 109 ? 22.588 19.493 13.990 1.00 25.80 101 ASN A N 1
ATOM 664 C CA . ASN A 1 109 ? 21.551 19.312 12.976 1.00 27.33 101 ASN A CA 1
ATOM 665 C C . ASN A 1 109 ? 20.176 19.848 13.418 1.00 27.17 101 ASN A C 1
ATOM 666 O O . ASN A 1 109 ? 19.381 20.402 12.696 1.00 25.44 101 ASN A O 1
ATOM 671 N N . VAL A 1 110 ? 19.942 19.688 14.707 1.00 24.50 102 VAL A N 1
ATOM 672 C CA . VAL A 1 110 ? 18.743 20.171 15.411 1.00 25.07 102 VAL A CA 1
ATOM 673 C C . VAL A 1 110 ? 19.136 20.592 16.755 1.00 25.56 102 VAL A C 1
ATOM 674 O O . VAL A 1 110 ? 19.958 19.969 17.399 1.00 25.12 102 VAL A O 1
ATOM 678 N N . LEU A 1 111 ? 18.552 21.703 17.229 1.00 25.92 103 LEU A N 1
ATOM 679 C CA . LEU A 1 111 ? 18.775 22.220 18.602 1.00 26.30 103 LEU A CA 1
ATOM 680 C C . LEU A 1 111 ? 17.522 21.993 19.457 1.00 27.70 103 LEU A C 1
ATOM 681 O O . LEU A 1 111 ? 16.409 22.304 19.020 1.00 28.04 103 LEU A O 1
ATOM 686 N N . VAL A 1 112 ? 17.667 21.393 20.642 1.00 24.49 104 VAL A N 1
ATOM 687 C CA . VAL A 1 112 ? 16.569 21.207 21.543 1.00 25.77 104 VAL A CA 1
ATOM 688 C C . VAL A 1 112 ? 16.806 22.044 22.778 1.00 25.09 104 VAL A C 1
ATOM 689 O O . VAL A 1 112 ? 17.865 21.970 23.422 1.00 25.46 104 VAL A O 1
ATOM 693 N N . ALA A 1 113 ? 15.829 22.907 23.086 1.00 23.59 105 ALA A N 1
ATOM 694 C CA . ALA A 1 113 ? 15.815 23.697 24.303 1.00 24.05 105 ALA A CA 1
ATOM 695 C C . ALA A 1 113 ? 14.924 22.955 25.314 1.00 23.91 105 ALA A C 1
ATOM 696 O O . ALA A 1 113 ? 13.769 22.621 25.011 1.00 25.00 105 ALA A O 1
ATOM 698 N N . VAL A 1 114 ? 15.462 22.734 26.499 1.00 25.53 106 VAL A N 1
ATOM 699 C CA . VAL A 1 114 ? 14.706 22.167 27.602 1.00 24.83 106 VAL A CA 1
ATOM 700 C C . VAL A 1 114 ? 14.605 23.311 28.628 1.00 25.72 106 VAL A C 1
ATOM 701 O O . VAL A 1 114 ? 15.604 23.687 29.231 1.00 27.48 106 VAL A O 1
ATOM 705 N N . GLY A 1 115 ? 13.440 23.902 28.731 1.00 25.84 107 GLY A N 1
ATOM 706 C CA . GLY A 1 115 ? 13.263 25.113 29.536 1.00 26.20 107 GLY A CA 1
ATOM 707 C C . GLY A 1 115 ? 13.866 26.332 28.852 1.00 26.21 107 GLY A C 1
ATOM 708 O O . GLY A 1 115 ? 14.283 26.286 27.672 1.00 27.09 107 GLY A O 1
ATOM 709 N N . MET A 1 116 ? 13.869 27.446 29.586 1.00 26.40 108 MET A N 1
ATOM 710 C CA . MET A 1 116 ? 14.086 28.737 28.944 1.00 26.79 108 MET A CA 1
ATOM 711 C C . MET A 1 116 ? 14.629 29.761 29.916 1.00 25.31 108 MET A C 1
ATOM 712 O O . MET A 1 116 ? 14.251 29.740 31.098 1.00 27.80 108 MET A O 1
ATOM 717 N N . GLY A 1 117 ? 15.588 30.566 29.458 1.00 25.16 109 GLY A N 1
ATOM 718 C CA . GLY A 1 117 ? 16.146 31.703 30.176 1.00 25.42 109 GLY A CA 1
ATOM 719 C C . GLY A 1 117 ? 16.829 32.563 29.102 1.00 23.85 109 GLY A C 1
ATOM 720 O O . GLY A 1 117 ? 16.724 32.233 27.938 1.00 23.95 109 GLY A O 1
ATOM 721 N N . PRO A 1 118 ? 17.436 33.694 29.487 1.00 24.94 110 PRO A N 1
ATOM 722 C CA . PRO A 1 118 ? 17.984 34.627 28.481 1.00 25.01 110 PRO A CA 1
ATOM 723 C C . PRO A 1 118 ? 19.039 33.961 27.622 1.00 24.47 110 PRO A C 1
ATOM 724 O O . PRO A 1 118 ? 19.018 34.110 26.410 1.00 24.41 110 PRO A O 1
ATOM 728 N N . GLY A 1 119 ? 20.024 33.240 28.180 1.00 23.60 111 GLY A N 1
ATOM 729 C CA . GLY A 1 119 ? 21.044 32.631 27.330 1.00 24.57 111 GLY A CA 1
ATOM 730 C C . GLY A 1 119 ? 20.442 31.643 26.355 1.00 23.39 111 GLY A C 1
ATOM 731 O O . GLY A 1 119 ? 20.867 31.563 25.195 1.00 24.47 111 GLY A O 1
ATOM 732 N N . THR A 1 120 ? 19.539 30.796 26.828 1.00 25.41 112 THR A N 1
ATOM 733 C CA . THR A 1 120 ? 18.854 29.843 26.005 1.00 24.17 112 THR A CA 1
ATOM 734 C C . THR A 1 120 ? 18.115 30.552 24.874 1.00 25.26 112 THR A C 1
ATOM 735 O O . THR A 1 120 ? 18.186 30.146 23.768 1.00 23.36 112 THR A O 1
ATOM 739 N N . ALA A 1 121 ? 17.412 31.591 25.227 1.00 23.61 113 ALA A N 1
ATOM 740 C CA . ALA A 1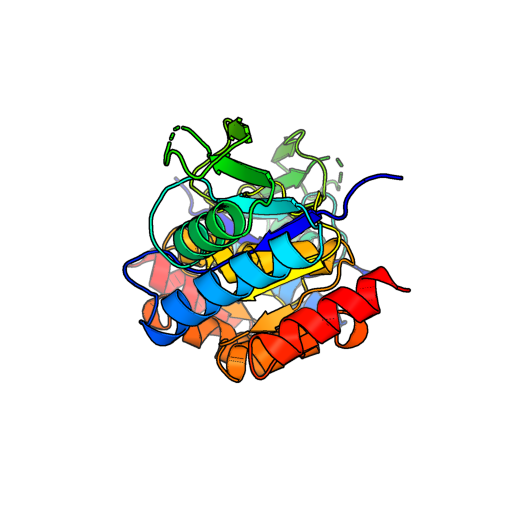 121 ? 16.639 32.362 24.243 1.00 22.88 113 ALA A CA 1
ATOM 741 C C . ALA A 1 121 ? 17.530 32.913 23.145 1.00 21.45 113 ALA A C 1
ATOM 742 O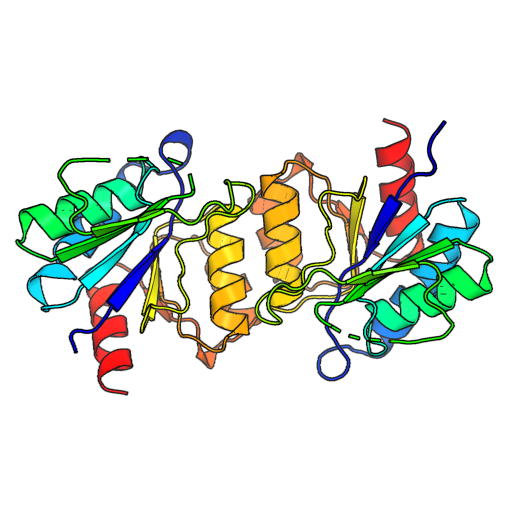 O . ALA A 1 121 ? 17.136 32.925 21.964 1.00 23.05 113 ALA A O 1
ATOM 744 N N . ALA A 1 122 ? 18.715 33.370 23.506 1.00 22.64 114 ALA A N 1
ATOM 745 C CA . ALA A 1 122 ? 19.619 33.891 22.480 1.00 22.27 114 ALA A CA 1
ATOM 746 C C . ALA A 1 122 ? 20.040 32.802 21.533 1.00 22.89 114 ALA A C 1
ATOM 747 O O . ALA A 1 122 ? 20.101 32.923 20.320 1.00 23.15 114 ALA A O 1
ATOM 749 N N . GLU A 1 123 ? 20.390 31.663 22.061 1.00 23.15 115 GLU A N 1
ATOM 750 C CA . GLU A 1 123 ? 20.831 30.585 21.217 1.00 23.78 115 GLU A CA 1
ATOM 751 C C . GLU A 1 123 ? 19.742 30.042 20.294 1.00 24.31 115 GLU A C 1
ATOM 752 O O . GLU A 1 123 ? 19.999 29.649 19.139 1.00 25.00 115 GLU A O 1
ATOM 758 N N . VAL A 1 124 ? 18.529 29.975 20.794 1.00 22.43 116 VAL A N 1
ATOM 759 C CA . VAL A 1 124 ? 17.393 29.531 19.985 1.00 23.08 116 VAL A CA 1
ATOM 760 C C . VAL A 1 124 ? 17.193 30.556 18.815 1.00 21.68 116 VAL A C 1
ATOM 761 O O . VAL A 1 124 ? 17.027 30.242 17.632 1.00 22.85 116 VAL A O 1
ATOM 765 N N . ALA A 1 125 ? 17.223 31.845 19.176 1.00 22.85 117 ALA A N 1
ATOM 766 C CA . ALA A 1 125 ? 17.035 32.903 18.184 1.00 21.56 117 ALA A CA 1
ATOM 767 C C . ALA A 1 125 ? 18.132 32.872 17.154 1.00 21.65 117 ALA A C 1
ATOM 768 O O . ALA A 1 125 ? 17.863 32.995 15.916 1.00 22.79 117 ALA A O 1
ATOM 770 N N . LEU A 1 126 ? 19.384 32.618 17.574 1.00 21.88 118 LEU A N 1
ATOM 771 C CA . LEU A 1 126 ? 20.492 32.513 16.601 1.00 23.31 118 LEU A CA 1
ATOM 772 C C . LEU A 1 126 ? 20.364 31.254 15.713 1.00 23.40 118 LEU A C 1
ATOM 773 O O . LEU A 1 126 ? 20.830 31.268 14.544 1.00 23.54 118 LEU A O 1
ATOM 778 N N . ALA A 1 127 ? 19.881 30.155 16.213 1.00 24.44 119 ALA A N 1
ATOM 779 C CA . ALA A 1 127 ? 19.591 28.951 15.444 1.00 24.03 119 ALA A CA 1
ATOM 780 C C . ALA A 1 127 ? 18.580 29.288 14.390 1.00 24.65 119 ALA A C 1
ATOM 781 O O . ALA A 1 127 ? 18.741 28.927 13.249 1.00 26.14 119 ALA A O 1
ATOM 783 N N . LEU A 1 128 ? 17.516 30.006 14.739 1.00 23.59 120 LEU A N 1
ATOM 784 C CA . LEU A 1 128 ? 16.525 30.407 13.738 1.00 24.51 120 LEU A CA 1
ATOM 785 C C . LEU A 1 128 ? 17.077 31.350 12.752 1.00 25.35 120 LEU A C 1
ATOM 786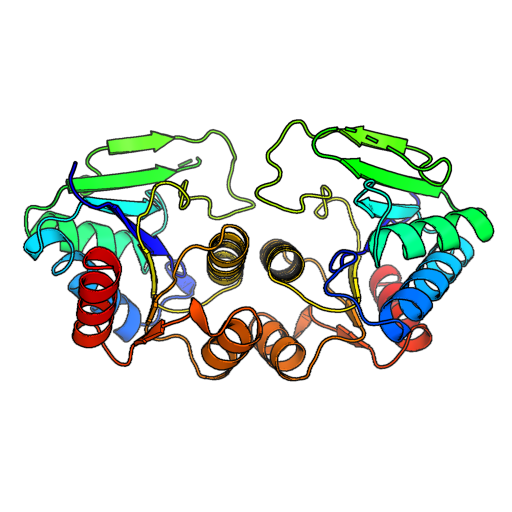 O O . LEU A 1 128 ? 16.735 31.234 11.572 1.00 24.87 120 LEU A O 1
ATOM 791 N N . LYS A 1 129 ? 17.949 32.279 13.182 1.00 24.94 121 LYS A N 1
ATOM 792 C CA . LYS A 1 129 ? 18.607 33.154 12.205 1.00 25.25 121 LYS A CA 1
ATOM 793 C C . LYS A 1 129 ? 19.399 32.362 11.155 1.00 24.02 121 LYS A C 1
ATOM 794 O O . LYS A 1 129 ? 19.410 32.702 9.963 1.00 24.74 121 LYS A O 1
ATOM 800 N N . ALA A 1 130 ? 20.018 31.265 11.609 1.00 25.35 122 ALA A N 1
ATOM 801 C CA . ALA A 1 130 ? 20.778 30.369 10.727 1.00 26.56 122 ALA A CA 1
ATOM 802 C C . ALA A 1 130 ? 19.882 29.410 9.937 1.00 28.61 122 ALA A C 1
ATOM 803 O O . ALA A 1 130 ? 20.425 28.544 9.210 1.00 30.09 122 ALA A O 1
ATOM 805 N N . LYS A 1 131 ? 18.563 29.492 10.123 1.00 28.51 123 LYS A N 1
ATOM 806 C CA . LYS A 1 131 ? 17.582 28.603 9.491 1.00 28.91 123 LYS A CA 1
ATOM 807 C C . LYS A 1 131 ? 17.773 27.133 9.879 1.00 30.13 123 LYS A C 1
ATOM 808 O O . LYS A 1 131 ? 17.605 26.205 9.100 1.00 29.97 123 LYS A O 1
ATOM 814 N N . LYS A 1 132 ? 18.044 26.920 11.153 1.00 28.24 124 LYS A N 1
ATOM 815 C CA . LYS A 1 132 ? 18.162 25.602 11.699 1.00 29.61 124 LYS A CA 1
ATOM 816 C C . LYS A 1 132 ? 16.894 25.356 12.516 1.00 27.77 124 LYS A C 1
ATOM 817 O O . LYS A 1 132 ? 16.352 26.292 13.187 1.00 24.74 124 LYS A O 1
ATOM 823 N N . PRO A 1 133 ? 16.405 24.119 12.492 1.00 24.72 125 PRO A N 1
ATOM 824 C CA . PRO A 1 133 ? 15.234 23.790 13.289 1.00 24.05 125 PRO A CA 1
ATOM 825 C C . PRO A 1 133 ? 15.475 23.680 14.779 1.00 24.43 125 PRO A C 1
ATOM 826 O O . PRO A 1 133 ? 16.543 23.284 15.207 1.00 26.94 125 PRO A O 1
ATOM 830 N N . VAL A 1 134 ? 14.486 24.096 15.506 1.00 24.36 126 VAL A N 1
ATOM 831 C CA A VAL A 1 134 ? 14.562 24.066 16.955 0.50 22.96 126 VAL A CA 1
ATOM 832 C CA B VAL A 1 134 ? 14.569 24.023 16.949 0.50 23.03 126 VAL A CA 1
ATOM 833 C C . VAL A 1 134 ? 13.351 23.326 17.590 1.00 24.71 126 VAL A C 1
ATOM 834 O O . VAL A 1 134 ? 12.191 23.512 17.192 1.00 25.29 126 VAL A O 1
ATOM 841 N N . VAL A 1 135 ? 13.649 22.504 18.563 1.00 23.23 127 VAL A N 1
ATOM 842 C CA . VAL A 1 135 ? 12.643 21.829 19.367 1.00 21.85 127 VAL A CA 1
ATOM 843 C C . VAL A 1 135 ? 12.526 22.389 20.797 1.00 22.81 127 VAL A C 1
ATOM 844 O O . VAL A 1 135 ? 13.539 22.499 21.467 1.00 23.41 127 VAL A O 1
ATOM 848 N N . LEU A 1 136 ? 11.341 22.891 21.162 1.00 23.30 128 LEU A N 1
ATOM 849 C CA . LEU A 1 136 ? 11.125 23.503 22.449 1.00 22.88 128 LEU A CA 1
ATOM 850 C C . LEU A 1 136 ? 10.403 22.540 23.352 1.00 23.82 128 LEU A C 1
ATOM 851 O O . LEU A 1 136 ? 9.234 22.229 23.123 1.00 24.28 128 LEU A O 1
ATOM 856 N N . LEU A 1 137 ? 11.078 22.144 24.432 1.00 22.96 129 LEU A N 1
ATOM 857 C CA . LEU A 1 137 ? 10.556 21.170 25.416 1.00 24.89 129 LEU A CA 1
ATOM 858 C C . LEU A 1 137 ? 10.541 21.848 26.790 1.00 25.66 129 LEU A C 1
ATOM 859 O O . LEU A 1 137 ? 11.543 22.348 27.264 1.00 25.76 129 LEU A O 1
ATOM 864 N N . GLY A 1 138 ? 9.380 21.865 27.391 1.00 27.53 130 GLY A N 1
ATOM 865 C CA . GLY A 1 138 ? 9.221 22.411 28.754 1.00 28.28 130 GLY A CA 1
ATOM 866 C C . GLY A 1 138 ? 9.424 23.899 28.864 1.00 28.68 130 GLY A C 1
ATOM 867 O O . GLY A 1 138 ? 9.842 24.404 29.917 1.00 30.16 130 GLY A O 1
ATOM 868 N N . THR A 1 139 ? 9.163 24.615 27.765 1.00 30.04 131 THR A N 1
ATOM 869 C CA . THR A 1 139 ? 9.212 26.085 27.739 1.00 32.29 131 THR A CA 1
ATOM 870 C C . THR A 1 139 ? 7.770 26.600 27.994 1.00 33.98 131 THR A C 1
ATOM 871 O O . THR A 1 139 ? 6.813 25.928 27.742 1.00 37.28 131 THR A O 1
ATOM 875 N N . GLN A 1 140 ? 7.612 27.800 28.453 1.00 36.72 132 GLN A N 1
ATOM 876 C CA . GLN A 1 140 ? 6.257 28.189 28.803 1.00 36.09 132 GLN A CA 1
ATOM 877 C C . GLN A 1 140 ? 5.544 28.704 27.561 1.00 35.31 132 GLN A C 1
ATOM 878 O O . GLN A 1 140 ? 6.186 28.897 26.506 1.00 33.35 132 GLN A O 1
ATOM 884 N N . PRO A 1 141 ? 4.220 28.872 27.628 1.00 34.33 133 PRO A N 1
ATOM 885 C CA . PRO A 1 141 ? 3.527 29.364 26.424 1.00 33.31 133 PRO A CA 1
ATOM 886 C C . PRO A 1 141 ? 4.110 30.615 25.751 1.00 31.99 133 PRO A C 1
ATOM 887 O O . PRO A 1 141 ? 4.036 30.717 24.531 1.00 30.23 133 PRO A O 1
ATOM 891 N N . GLU A 1 142 ? 4.622 31.570 26.524 1.00 31.44 134 GLU A N 1
ATOM 892 C CA . GLU A 1 142 ? 5.106 32.838 25.959 1.00 32.02 134 GLU A CA 1
ATOM 893 C C . GLU A 1 142 ? 6.211 32.572 25.000 1.00 29.60 134 GLU A C 1
ATOM 894 O O . GLU A 1 142 ? 6.297 33.211 23.958 1.00 28.03 134 GLU A O 1
ATOM 900 N N . ALA A 1 143 ? 7.106 31.671 25.401 1.00 29.04 135 ALA A N 1
ATOM 901 C CA . ALA A 1 143 ? 8.222 31.317 24.576 1.00 28.03 135 ALA A CA 1
ATOM 902 C C . ALA A 1 143 ? 7.777 30.616 23.338 1.00 25.25 135 ALA A C 1
ATOM 903 O O . ALA A 1 143 ? 8.230 30.850 22.274 1.00 28.04 135 ALA A O 1
ATOM 905 N N . GLU A 1 144 ? 6.919 29.600 23.522 1.00 25.55 136 GLU A N 1
ATOM 906 C CA . GLU A 1 144 ? 6.443 28.830 22.389 1.00 24.79 136 GLU A CA 1
ATOM 907 C C . GLU A 1 144 ? 5.793 29.729 21.338 1.00 23.75 136 GLU A C 1
ATOM 908 O O . GLU A 1 144 ? 6.058 29.648 20.125 1.00 25.58 136 GLU A O 1
ATOM 914 N N . LYS A 1 145 ? 4.956 30.655 21.820 1.00 24.33 137 LYS A N 1
ATOM 915 C CA . LYS A 1 145 ? 4.251 31.564 20.914 1.00 25.40 137 LYS A CA 1
ATOM 916 C C . LYS A 1 145 ? 5.222 32.550 20.247 1.00 24.18 137 LYS A C 1
ATOM 917 O O . LYS A 1 145 ? 5.173 32.775 19.039 1.00 26.49 137 LYS A O 1
ATOM 923 N N . PHE A 1 146 ? 6.169 33.074 21.020 1.00 23.75 138 PHE A N 1
ATOM 924 C CA . PHE A 1 146 ? 7.149 34.028 20.499 1.00 24.58 138 PHE A CA 1
ATOM 925 C C . PHE A 1 146 ? 8.057 33.413 19.411 1.00 23.65 138 PHE A C 1
ATOM 926 O O . PHE A 1 146 ? 8.138 33.913 18.286 1.00 25.35 138 PHE A O 1
ATOM 934 N N . PHE A 1 147 ? 8.615 32.222 19.683 1.00 23.80 139 PHE A N 1
ATOM 935 C CA . PHE A 1 147 ? 9.545 31.622 18.736 1.00 25.02 139 PHE A CA 1
ATOM 936 C C . PHE A 1 147 ? 8.782 31.166 17.545 1.00 23.56 139 PHE A C 1
ATOM 937 O O . PHE A 1 147 ? 9.227 31.271 16.406 1.00 24.48 139 PHE A O 1
ATOM 945 N N . THR A 1 148 ? 7.567 30.648 17.760 1.00 25.04 140 THR A N 1
ATOM 946 C CA . THR A 1 148 ? 6.740 30.319 16.578 1.00 25.76 140 THR A CA 1
ATOM 947 C C . THR A 1 148 ? 6.420 31.543 15.701 1.00 25.58 140 THR A C 1
ATOM 948 O O . THR A 1 148 ? 6.380 31.424 14.482 1.00 27.20 140 THR A O 1
ATOM 952 N N . SER A 1 149 ? 6.212 32.695 16.287 1.00 26.61 141 SER A N 1
ATOM 953 C CA . SER A 1 149 ? 6.065 33.925 15.467 1.00 28.15 141 SER A CA 1
ATOM 954 C C . SER A 1 149 ? 7.329 34.294 14.698 1.00 28.81 141 SER A C 1
ATOM 955 O O . SER A 1 149 ? 7.200 34.917 13.637 1.00 29.96 141 SER A O 1
ATOM 958 N N . LEU A 1 150 ? 8.522 33.989 15.238 1.00 28.79 142 LEU A N 1
ATOM 959 C CA . LEU A 1 150 ? 9.784 34.264 14.510 1.00 29.16 142 LEU A CA 1
ATOM 960 C C . LEU A 1 150 ? 9.936 33.435 13.273 1.00 29.16 142 LEU A C 1
ATOM 961 O O . LEU A 1 150 ? 10.408 33.926 12.243 1.00 30.81 142 LEU A O 1
ATOM 966 N N . ASP A 1 151 ? 9.596 32.153 13.367 1.00 28.58 143 ASP A N 1
ATOM 967 C CA . ASP A 1 151 ? 9.648 31.270 12.214 1.00 29.31 143 ASP A CA 1
ATOM 968 C C . ASP A 1 151 ? 8.842 30.018 12.469 1.00 29.08 143 ASP A C 1
ATOM 969 O O . ASP A 1 151 ? 9.304 29.079 13.122 1.00 28.74 143 ASP A O 1
ATOM 974 N N . ALA A 1 152 ? 7.608 29.996 11.958 1.00 29.29 144 ALA A N 1
ATOM 975 C CA . ALA A 1 152 ? 6.704 28.906 12.279 1.00 29.03 144 ALA A CA 1
ATOM 976 C C . ALA A 1 152 ? 7.216 27.597 11.704 1.00 29.03 144 ALA A C 1
ATOM 977 O O . ALA A 1 152 ? 6.976 26.561 12.290 1.00 32.81 144 ALA A O 1
ATOM 979 N N . GLY A 1 153 ? 7.958 27.655 10.599 1.00 27.07 145 GLY A N 1
ATOM 980 C CA . GLY A 1 153 ? 8.375 26.455 9.921 1.00 27.73 145 GLY A CA 1
ATOM 981 C C . GLY A 1 153 ? 9.514 25.724 10.587 1.00 26.68 145 GLY A C 1
ATOM 982 O O . GLY A 1 153 ? 9.762 24.579 10.290 1.00 30.45 145 GLY A O 1
ATOM 983 N N . LEU A 1 154 ? 10.249 26.409 11.439 1.00 25.68 146 LEU A N 1
ATOM 984 C CA . LEU A 1 154 ? 11.450 25.816 12.066 1.00 24.87 146 LEU A CA 1
ATOM 985 C C . LEU A 1 154 ? 11.276 25.509 13.537 1.00 24.80 146 LEU A C 1
ATOM 986 O O . LEU A 1 154 ? 12.159 24.914 14.081 1.00 26.66 146 LEU A O 1
ATOM 991 N N . VAL A 1 155 ? 10.154 25.922 14.157 1.00 23.76 147 VAL A N 1
ATOM 992 C CA . VAL A 1 155 ? 9.957 25.770 15.612 1.00 24.69 147 VAL A CA 1
ATOM 993 C C . VAL A 1 155 ? 8.990 24.636 15.864 1.00 25.67 147 VAL A C 1
ATOM 994 O O . VAL A 1 155 ? 7.900 24.602 15.349 1.00 25.72 147 VAL A O 1
ATOM 998 N N . HIS A 1 156 ? 9.437 23.655 16.635 1.00 24.62 148 HIS A N 1
ATOM 999 C CA . HIS A 1 156 ? 8.684 22.460 16.931 1.00 23.57 148 HIS A CA 1
ATOM 1000 C C . HIS A 1 156 ? 8.479 22.452 18.452 1.00 26.41 148 HIS A C 1
ATOM 1001 O O . HIS A 1 156 ? 9.410 22.432 19.239 1.00 28.43 148 HIS A O 1
ATOM 1008 N N . VAL A 1 157 ? 7.244 22.522 18.846 1.00 25.36 149 VAL A N 1
ATOM 1009 C CA . VAL A 1 157 ? 6.926 22.479 20.259 1.00 24.53 149 VAL A CA 1
ATOM 1010 C C . VAL A 1 157 ? 6.666 21.021 20.652 1.00 27.00 149 VAL A C 1
ATOM 1011 O O . VAL A 1 157 ? 5.788 20.358 20.084 1.00 26.45 149 VAL A O 1
ATOM 1015 N N . ALA A 1 158 ? 7.347 20.541 21.681 1.00 24.80 150 ALA A N 1
ATOM 1016 C CA . ALA A 1 158 ? 7.241 19.129 22.103 1.00 26.41 150 ALA A CA 1
ATOM 1017 C C . ALA A 1 158 ? 6.613 19.082 23.463 1.00 28.05 150 ALA A C 1
ATOM 1018 O O . ALA A 1 158 ? 6.963 19.843 24.344 1.00 29.25 150 ALA A O 1
ATOM 1020 N N . ALA A 1 159 ? 5.668 18.174 23.615 1.00 29.10 151 ALA A N 1
ATOM 1021 C CA . ALA A 1 159 ? 4.969 18.030 24.870 1.00 29.61 151 ALA A CA 1
ATOM 1022 C C . ALA A 1 159 ? 5.713 17.188 25.909 1.00 29.34 151 ALA A C 1
ATOM 1023 O O . ALA A 1 159 ? 5.439 17.294 27.114 1.00 30.26 151 ALA A O 1
ATOM 1025 N N . ASP A 1 160 ? 6.582 16.308 25.448 1.00 27.53 152 ASP A N 1
ATOM 1026 C CA . ASP A 1 160 ? 7.405 15.465 26.303 1.00 26.45 152 ASP A CA 1
ATOM 1027 C C . ASP A 1 160 ? 8.642 14.981 25.549 1.00 25.18 152 ASP A C 1
ATOM 1028 O O . ASP A 1 160 ? 8.824 15.315 24.366 1.00 25.57 152 ASP A O 1
ATOM 1033 N N . VAL A 1 161 ? 9.477 14.181 26.231 1.00 25.15 153 VAL A N 1
ATOM 1034 C CA . VAL A 1 161 ? 10.736 13.703 25.683 1.00 24.94 153 VAL A CA 1
ATOM 1035 C C . VAL A 1 161 ? 10.459 12.868 24.453 1.00 24.51 153 VAL A C 1
ATOM 1036 O O . VAL A 1 161 ? 11.061 13.044 23.412 1.00 25.82 153 VAL A O 1
ATOM 1040 N N . ALA A 1 162 ? 9.520 11.932 24.565 1.00 24.59 154 ALA A N 1
ATOM 1041 C CA . ALA A 1 162 ? 9.162 11.202 23.339 1.00 25.41 154 ALA A CA 1
ATOM 1042 C C . ALA A 1 162 ? 8.831 12.073 22.115 1.00 25.80 154 ALA A C 1
ATOM 1043 O O . ALA A 1 162 ? 9.288 11.780 21.019 1.00 25.70 154 ALA A O 1
ATOM 1045 N N . GLY A 1 163 ? 8.046 13.124 22.311 1.00 25.36 155 GLY A N 1
ATOM 1046 C CA . GLY A 1 163 ? 7.683 14.016 21.239 1.00 25.29 155 GLY A CA 1
ATOM 1047 C C . GLY A 1 163 ? 8.869 14.746 20.670 1.00 24.22 155 GLY A C 1
ATOM 1048 O O . GLY A 1 163 ? 8.974 14.918 19.430 1.00 24.74 155 GLY A O 1
ATOM 1049 N N . ALA A 1 164 ? 9.747 15.178 21.542 1.00 25.23 156 ALA A N 1
ATOM 1050 C CA . ALA A 1 164 ? 10.999 15.828 21.137 1.00 24.82 156 ALA A CA 1
ATOM 1051 C C . ALA A 1 164 ? 11.865 14.937 20.281 1.00 24.17 156 ALA A C 1
ATOM 1052 O O . ALA A 1 164 ? 12.351 15.326 19.221 1.00 23.44 156 ALA A O 1
ATOM 1054 N N . ILE A 1 165 ? 12.053 13.677 20.705 1.00 23.85 157 ILE A N 1
ATOM 1055 C CA . ILE A 1 165 ? 12.826 12.709 19.975 1.00 23.54 157 ILE A CA 1
ATOM 1056 C C . ILE A 1 165 ? 12.199 12.409 18.608 1.00 22.71 157 ILE A C 1
ATOM 1057 O O . ILE A 1 165 ? 12.854 12.326 17.604 1.00 24.28 157 ILE A O 1
ATOM 1062 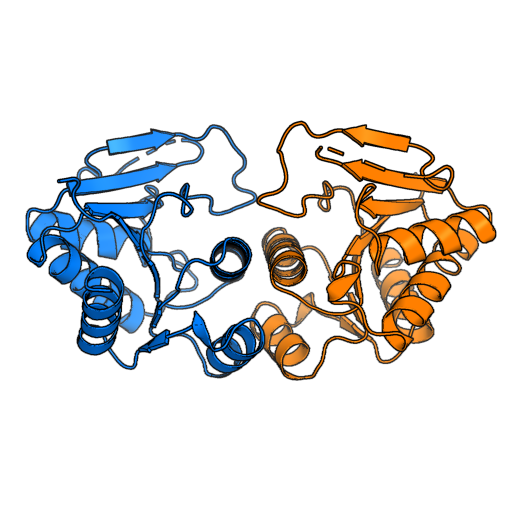N N . ALA A 1 166 ? 10.878 12.246 18.584 1.00 25.63 158 ALA A N 1
ATOM 1063 C CA . ALA A 1 166 ? 10.185 12.030 17.327 1.00 25.67 158 ALA A CA 1
ATOM 1064 C C . ALA A 1 166 ? 10.372 13.180 16.399 1.00 26.21 158 ALA A C 1
ATOM 1065 O O . ALA A 1 166 ? 10.554 12.954 15.199 1.00 26.78 158 ALA A O 1
ATOM 1067 N N . ALA A 1 167 ? 10.335 14.421 16.907 1.00 25.54 159 ALA A N 1
ATOM 1068 C CA . ALA A 1 167 ? 10.561 15.627 16.059 1.00 25.16 159 ALA A CA 1
ATOM 1069 C C . ALA A 1 167 ? 11.975 15.620 15.465 1.00 23.44 159 ALA A C 1
ATOM 1070 O O . ALA A 1 167 ? 12.166 15.822 14.259 1.00 23.61 159 ALA A O 1
ATOM 1072 N N . VAL A 1 168 ? 12.958 15.342 16.314 1.00 23.49 160 VAL A N 1
ATOM 1073 C CA . VAL A 1 168 ? 14.323 15.259 15.879 1.00 23.83 160 VAL A CA 1
ATOM 1074 C C . VAL A 1 168 ? 14.463 14.163 14.780 1.00 24.91 160 VAL A C 1
ATOM 1075 O O . VAL A 1 168 ? 15.086 14.359 13.777 1.00 25.49 160 VAL A O 1
ATOM 1079 N N . LYS A 1 169 ? 13.943 12.987 15.058 1.00 25.73 161 LYS A N 1
ATOM 1080 C CA . LYS A 1 169 ? 14.092 11.874 14.145 1.00 27.27 161 LYS A CA 1
ATOM 1081 C C . LYS A 1 169 ? 13.504 12.227 12.782 1.00 27.14 161 LYS A C 1
ATOM 1082 O O . LYS A 1 169 ? 14.109 11.938 11.744 1.00 28.85 161 LYS A O 1
ATOM 1088 N N . GLN A 1 170 ? 12.352 12.892 12.744 1.00 27.91 162 GLN A N 1
ATOM 1089 C CA . GLN A 1 170 ? 11.672 13.243 11.477 1.00 29.95 162 GLN A CA 1
ATOM 1090 C C . GLN A 1 170 ? 12.499 14.273 10.691 1.00 28.47 162 GLN A C 1
ATOM 1091 O O . GLN A 1 170 ? 12.672 14.197 9.470 1.00 28.85 162 GLN A O 1
ATOM 1097 N N . LEU A 1 171 ? 12.995 15.265 11.398 1.00 28.75 163 LEU A N 1
ATOM 1098 C CA . LEU A 1 171 ? 13.897 16.267 10.859 1.00 27.94 163 LEU A CA 1
ATOM 1099 C C . LEU A 1 171 ? 15.120 15.608 10.244 1.00 28.87 163 LEU A C 1
ATOM 1100 O O . LEU A 1 171 ? 15.482 15.862 9.054 1.00 28.08 163 LEU A O 1
ATOM 1105 N N . LEU A 1 172 ? 15.729 14.668 10.927 1.00 27.77 164 LEU A N 1
ATOM 1106 C CA . LEU A 1 172 ? 16.906 14.031 10.357 1.00 29.25 164 LEU A CA 1
ATOM 1107 C C . LEU A 1 172 ? 16.572 13.207 9.132 1.00 30.42 164 LEU A C 1
ATOM 1108 O O . LEU A 1 172 ? 17.376 13.117 8.218 1.00 33.07 164 LEU A O 1
ATOM 1113 N N . ALA A 1 173 ? 15.399 12.609 9.149 1.00 31.37 165 ALA A N 1
ATOM 1114 C CA . ALA A 1 173 ? 14.930 11.777 8.010 1.00 32.90 165 ALA A CA 1
ATOM 1115 C C . ALA A 1 173 ? 14.685 12.610 6.769 1.00 34.73 165 ALA A C 1
ATOM 1116 O O . ALA A 1 173 ? 14.821 12.099 5.663 1.00 38.27 165 ALA A O 1
ATOM 1118 N N . LYS A 1 174 ? 14.371 13.901 6.918 1.00 36.91 166 LYS A N 1
ATOM 1119 C CA . LYS A 1 174 ? 14.213 14.798 5.767 1.00 36.66 166 LYS A CA 1
ATOM 1120 C C . LYS A 1 174 ? 15.576 15.217 5.159 1.00 38.81 166 LYS A C 1
ATOM 1121 O O . LYS A 1 174 ? 16.662 15.015 5.763 1.00 39.55 166 LYS A O 1
ATOM 1123 N N . ARG B 1 12 ? 31.887 61.340 30.207 1.00 36.15 4 ARG B N 1
ATOM 1124 C CA . ARG B 1 12 ? 31.598 60.547 28.984 1.00 35.39 4 ARG B CA 1
ATOM 1125 C C . ARG B 1 12 ? 30.135 60.631 28.616 1.00 34.37 4 ARG B C 1
ATOM 1126 O O . ARG B 1 12 ? 29.297 60.402 29.474 1.00 33.53 4 ARG B O 1
ATOM 1134 N N . LYS B 1 13 ? 29.837 60.809 27.326 1.00 34.35 5 LYS B N 1
ATOM 1135 C CA . LYS B 1 13 ? 28.466 60.866 26.866 1.00 33.77 5 LYS B CA 1
ATOM 1136 C C . LYS B 1 13 ? 27.856 59.448 26.979 1.00 30.91 5 LYS B C 1
ATOM 1137 O O . LYS B 1 13 ? 28.554 58.456 26.823 1.00 29.17 5 LYS B O 1
ATOM 1143 N N . PRO B 1 14 ? 26.579 59.362 27.324 1.00 29.15 6 PRO B N 1
ATOM 1144 C CA . PRO B 1 14 ? 25.906 58.088 27.218 1.00 27.88 6 PRO B CA 1
ATOM 1145 C C . PRO B 1 14 ? 25.971 57.516 25.811 1.00 26.63 6 PRO B C 1
ATOM 1146 O O . PRO B 1 14 ? 26.010 58.228 24.836 1.00 26.79 6 PRO B O 1
ATOM 1150 N N . ILE B 1 15 ? 26.002 56.203 25.752 1.00 24.34 7 ILE B N 1
ATOM 1151 C CA . ILE B 1 15 ? 25.918 55.468 24.520 1.00 24.95 7 ILE B CA 1
ATOM 1152 C C . ILE B 1 15 ? 24.608 54.671 24.513 1.00 23.55 7 ILE B C 1
ATOM 1153 O O . ILE B 1 15 ? 24.370 53.858 25.390 1.00 22.37 7 ILE B O 1
ATOM 1158 N N . ILE B 1 16 ? 23.767 54.927 23.536 1.00 23.85 8 ILE B N 1
ATOM 1159 C CA . ILE B 1 16 ? 22.487 54.245 23.386 1.00 23.72 8 ILE B CA 1
ATOM 1160 C C . ILE B 1 16 ? 22.564 53.357 22.194 1.00 23.02 8 ILE B C 1
ATOM 1161 O O . ILE B 1 16 ? 22.807 53.790 20.998 1.00 23.39 8 ILE B O 1
ATOM 1166 N N . GLY B 1 17 ? 22.372 52.057 22.466 1.00 21.99 9 GLY B N 1
ATOM 1167 C CA . GLY B 1 17 ? 22.324 51.093 21.400 1.00 23.45 9 GLY B CA 1
ATOM 1168 C C . GLY B 1 17 ? 20.956 50.935 20.766 1.00 24.03 9 GLY B C 1
ATOM 1169 O O . GLY B 1 17 ? 19.955 51.037 21.358 1.00 25.28 9 GLY B O 1
ATOM 1170 N N . VAL B 1 18 ? 20.986 50.720 19.457 1.00 22.40 10 VAL B N 1
ATOM 1171 C CA . VAL B 1 18 ? 19.772 50.517 18.685 1.00 23.94 10 VAL B CA 1
ATOM 1172 C C . VAL B 1 18 ? 19.924 49.217 17.892 1.00 23.72 10 VAL B C 1
ATOM 1173 O O . VAL B 1 18 ? 20.920 48.980 17.164 1.00 24.43 10 VAL B O 1
ATOM 1177 N N . MET B 1 19 ? 18.926 48.346 18.033 1.00 24.43 11 MET B N 1
ATOM 1178 C CA . MET B 1 19 ? 18.858 47.125 17.274 1.00 25.41 11 MET B CA 1
ATOM 1179 C C . MET B 1 19 ? 17.519 46.980 16.609 1.00 24.33 11 MET B C 1
ATOM 1180 O O . MET B 1 19 ? 16.542 47.493 17.043 1.00 24.45 11 MET B O 1
ATOM 1185 N N . GLY B 1 20 ? 17.521 46.396 15.417 1.00 24.01 12 GLY B N 1
ATOM 1186 C CA . GLY B 1 20 ? 16.288 46.037 14.765 1.00 22.97 12 GLY B CA 1
ATOM 1187 C C . GLY B 1 20 ? 16.543 45.293 13.493 1.00 23.41 12 GLY B C 1
ATOM 1188 O O . GLY B 1 20 ? 17.726 45.088 13.096 1.00 25.88 12 GLY B O 1
ATOM 1189 N N . PRO B 1 21 ? 15.445 44.882 12.853 1.00 23.75 13 PRO B N 1
ATOM 1190 C CA . PRO B 1 21 ? 15.561 44.148 11.565 1.00 23.69 13 PRO B CA 1
ATOM 1191 C C . PRO B 1 21 ? 16.152 44.961 10.427 1.00 24.42 13 PRO B C 1
ATOM 1192 O O . PRO B 1 21 ? 16.270 46.183 10.505 1.00 23.85 13 PRO B O 1
ATOM 1196 N N . GLY B 1 22 ? 16.621 44.203 9.450 1.00 26.09 14 GLY B N 1
ATOM 1197 C CA . GLY B 1 22 ? 17.199 44.732 8.214 1.00 25.69 14 GLY B CA 1
ATOM 1198 C C . GLY B 1 22 ? 16.165 45.208 7.217 1.00 24.88 14 GLY B C 1
ATOM 1199 O O . GLY B 1 22 ? 14.956 45.332 7.516 1.00 26.16 14 GLY B O 1
ATOM 1200 N N . LYS B 1 23 ? 16.631 45.497 5.997 1.00 26.46 15 LYS B N 1
ATOM 1201 C CA . LYS B 1 23 ? 15.791 46.132 5.057 1.00 26.64 15 LYS B CA 1
ATOM 1202 C C . LYS B 1 23 ? 14.515 45.366 4.644 1.00 27.95 15 LYS B C 1
ATOM 1203 O O . LYS B 1 23 ? 13.429 45.921 4.612 1.00 29.32 15 LYS B O 1
ATOM 1209 N N . ALA B 1 24 ? 14.698 44.087 4.345 1.00 28.81 16 ALA B N 1
ATOM 1210 C CA . ALA B 1 24 ? 13.610 43.191 3.929 1.00 29.48 16 ALA B CA 1
ATOM 1211 C C . ALA B 1 24 ? 12.507 43.098 5.003 1.00 30.00 16 ALA B C 1
ATOM 1212 O O . ALA B 1 24 ? 11.365 42.895 4.667 1.00 31.06 16 ALA B O 1
ATOM 1214 N N . ASP B 1 25 ? 12.878 43.203 6.296 1.00 29.83 17 ASP B N 1
ATOM 1215 C CA . ASP B 1 25 ? 11.992 42.869 7.411 1.00 30.71 17 ASP B CA 1
ATOM 1216 C C . ASP B 1 25 ? 11.544 44.055 8.262 1.00 32.70 17 ASP B C 1
ATOM 1217 O O . ASP B 1 25 ? 10.932 43.851 9.314 1.00 34.73 17 ASP B O 1
ATOM 1222 N N . THR B 1 26 ? 11.925 45.278 7.883 1.00 31.65 18 THR B N 1
ATOM 1223 C CA . THR B 1 26 ? 11.458 46.502 8.545 1.00 31.87 18 THR B CA 1
ATOM 1224 C C . THR B 1 26 ? 10.262 47.163 7.794 1.00 32.04 18 THR B C 1
ATOM 1225 O O . THR B 1 26 ? 10.400 47.609 6.675 1.00 33.47 18 THR B O 1
ATOM 1229 N N . ALA B 1 27 ? 9.141 47.288 8.493 1.00 32.33 19 ALA B N 1
ATOM 1230 C CA . ALA B 1 27 ? 7.958 47.928 7.973 1.00 31.42 19 ALA B CA 1
ATOM 1231 C C . ALA B 1 27 ? 8.168 49.440 7.881 1.00 31.40 19 ALA B C 1
ATOM 1232 O O . ALA B 1 27 ? 9.066 50.024 8.511 1.00 28.92 19 ALA B O 1
ATOM 1234 N N . GLU B 1 28 ? 7.320 50.106 7.110 1.00 31.18 20 GLU B N 1
ATOM 1235 C CA . GLU B 1 28 ? 7.546 51.535 6.854 1.00 30.97 20 GLU B CA 1
ATOM 1236 C C . GLU B 1 28 ? 7.418 52.357 8.117 1.00 30.68 20 GLU B C 1
ATOM 1237 O O . GLU B 1 28 ? 8.232 53.237 8.371 1.00 28.94 20 GLU B O 1
ATOM 1243 N N . ASN B 1 29 ? 6.461 52.036 8.958 1.00 30.12 21 ASN B N 1
ATOM 1244 C CA . ASN B 1 29 ? 6.333 52.797 10.200 1.00 30.86 21 ASN B CA 1
ATOM 1245 C C . ASN B 1 29 ? 7.496 52.617 11.169 1.00 29.32 21 ASN B C 1
ATOM 1246 O O . ASN B 1 29 ? 7.794 53.533 11.964 1.00 29.25 21 ASN B O 1
ATOM 1251 N N . GLN B 1 30 ? 8.105 51.438 11.125 1.00 28.31 22 GLN B N 1
ATOM 1252 C CA . GLN B 1 30 ? 9.325 51.148 11.909 1.00 28.41 22 GLN B CA 1
ATOM 1253 C C . GLN B 1 30 ? 10.543 51.942 11.426 1.00 26.52 22 GLN B C 1
ATOM 1254 O O . GLN B 1 30 ? 11.399 52.383 12.210 1.00 25.70 22 GLN B O 1
ATOM 1260 N N . LEU B 1 31 ? 10.661 52.085 10.130 1.00 25.17 23 LEU B N 1
ATOM 1261 C CA . LEU B 1 31 ? 11.699 52.958 9.569 1.00 26.23 23 LEU B CA 1
ATOM 1262 C C . LEU B 1 31 ? 11.576 54.368 10.078 1.00 25.79 23 LEU B C 1
ATOM 1263 O O . LEU B 1 31 ? 12.564 54.958 10.443 1.00 26.48 23 LEU B O 1
ATOM 1268 N N . VAL B 1 32 ? 10.355 54.891 10.088 1.00 26.36 24 VAL B N 1
ATOM 1269 C CA . VAL B 1 32 ? 10.087 56.239 10.568 1.00 25.74 24 VAL B CA 1
ATOM 1270 C C . VAL B 1 32 ? 10.423 56.343 12.043 1.00 25.69 24 VAL B C 1
ATOM 1271 O O . VAL B 1 32 ? 11.111 57.282 12.469 1.00 25.39 24 VAL B O 1
ATOM 1275 N N . MET B 1 33 ? 9.987 55.346 12.822 1.00 26.05 25 MET B N 1
ATOM 1276 C CA . MET B 1 33 ? 10.300 55.323 14.264 1.00 27.50 25 MET B CA 1
ATOM 1277 C C . MET B 1 33 ? 11.808 55.324 14.477 1.00 25.85 25 MET B C 1
ATOM 1278 O O . MET B 1 33 ? 12.306 56.002 15.340 1.00 24.90 25 MET B O 1
ATOM 1283 N N . ALA B 1 34 ? 12.520 54.498 13.715 1.00 25.47 26 ALA B N 1
ATOM 1284 C CA . ALA B 1 34 ? 13.972 54.396 13.865 1.00 24.45 26 ALA B CA 1
ATOM 1285 C C . ALA B 1 34 ? 14.654 55.716 13.550 1.00 24.13 26 ALA B C 1
ATOM 1286 O O . ALA B 1 34 ? 15.557 56.131 14.285 1.00 23.88 26 ALA B O 1
ATOM 1288 N N . ASN B 1 35 ? 14.203 56.368 12.472 1.00 24.22 27 ASN B N 1
ATOM 1289 C CA . ASN B 1 35 ? 14.782 57.662 12.070 1.00 24.04 27 ASN B CA 1
ATOM 1290 C C . ASN B 1 35 ? 14.521 58.726 13.140 1.00 23.84 27 ASN B C 1
ATOM 1291 O O . ASN B 1 35 ? 15.433 59.405 13.575 1.00 24.48 27 ASN B O 1
ATOM 1296 N N . GLU B 1 36 ? 13.302 58.803 13.638 1.00 24.47 28 GLU B N 1
ATOM 1297 C CA . GLU B 1 36 ? 12.983 59.734 14.741 1.00 25.52 28 GLU B CA 1
ATOM 1298 C C . GLU B 1 36 ? 13.696 59.411 16.047 1.00 25.54 28 GLU B C 1
ATOM 1299 O O . GLU B 1 36 ? 14.150 60.327 16.728 1.00 24.29 28 GLU B O 1
ATOM 1305 N N . LEU B 1 37 ? 13.840 58.127 16.415 1.00 24.78 29 LEU B N 1
ATOM 1306 C CA . LEU B 1 37 ? 14.639 57.739 17.576 1.00 24.77 29 LEU B CA 1
ATOM 1307 C C . LEU B 1 37 ? 16.067 58.214 17.461 1.00 23.36 29 LEU B C 1
ATOM 1308 O O . LEU B 1 37 ? 16.616 58.782 18.407 1.00 23.66 29 LEU B O 1
ATOM 1313 N N . GLY B 1 38 ? 16.679 58.017 16.286 1.00 22.71 30 GLY B N 1
ATOM 1314 C CA . GLY B 1 38 ? 18.034 58.482 16.063 1.00 22.81 30 GLY B CA 1
ATOM 1315 C C . GLY B 1 38 ? 18.187 59.985 16.232 1.00 21.82 30 GLY B C 1
ATOM 1316 O O . GLY B 1 38 ? 19.109 60.435 16.912 1.00 22.78 30 GLY B O 1
ATOM 1317 N N . LYS B 1 39 ? 17.215 60.746 15.710 1.00 22.76 31 LYS B N 1
ATOM 1318 C CA . LYS B 1 39 ? 17.177 62.211 15.887 1.00 23.25 31 LYS B CA 1
ATOM 1319 C C . LYS B 1 39 ? 17.200 62.522 17.368 1.00 23.12 31 LYS B C 1
ATOM 1320 O O . LYS B 1 39 ? 18.022 63.322 17.854 1.00 21.49 31 LYS B O 1
ATOM 1326 N N . GLN B 1 40 ? 16.339 61.876 18.102 1.00 22.92 32 GLN B N 1
ATOM 1327 C CA A GLN B 1 40 ? 16.202 62.210 19.519 0.50 23.97 32 GLN B CA 1
ATOM 1328 C CA B GLN B 1 40 ? 16.182 62.221 19.528 0.50 24.54 32 GLN B CA 1
ATOM 1329 C C . GLN B 1 40 ? 17.379 61.787 20.369 1.00 26.04 32 GLN B C 1
ATOM 1330 O O . GLN B 1 40 ? 17.785 62.467 21.295 1.00 25.18 32 GLN B O 1
ATOM 1341 N N . ILE B 1 41 ? 17.980 60.654 20.020 1.00 24.25 33 ILE B N 1
ATOM 1342 C CA . ILE B 1 41 ? 19.205 60.319 20.648 1.00 24.13 33 ILE B CA 1
ATOM 1343 C C . ILE B 1 41 ? 20.269 61.427 20.558 1.00 23.50 33 ILE B C 1
ATOM 1344 O O . ILE B 1 41 ? 20.895 61.771 21.568 1.00 24.55 33 ILE B O 1
ATOM 1349 N N . ALA B 1 42 ? 20.449 61.920 19.334 1.00 24.14 34 ALA B N 1
ATOM 1350 C CA . ALA B 1 42 ? 21.326 63.024 19.007 1.00 24.20 34 ALA B CA 1
ATOM 1351 C C . ALA B 1 42 ? 20.976 64.310 19.761 1.00 26.07 34 ALA B C 1
ATOM 1352 O O . ALA B 1 42 ? 21.854 64.956 20.360 1.00 26.20 34 ALA B O 1
ATOM 1354 N N . THR B 1 43 ? 19.711 64.697 19.728 1.00 26.15 35 THR B N 1
ATOM 1355 C CA . THR B 1 43 ? 19.306 65.960 20.395 1.00 24.67 35 THR B CA 1
ATOM 1356 C C . THR B 1 43 ? 19.517 65.931 21.927 1.00 26.07 35 THR B C 1
ATOM 1357 O O . THR B 1 43 ? 19.709 66.976 22.557 1.00 26.28 35 THR B O 1
ATOM 1361 N N . HIS B 1 44 ? 19.433 64.752 22.535 1.00 25.15 36 HIS B N 1
ATOM 1362 C CA . HIS B 1 44 ? 19.644 64.578 23.967 1.00 26.32 36 HIS B CA 1
ATOM 1363 C C . HIS B 1 44 ? 21.153 64.460 24.348 1.00 27.68 36 HIS B C 1
ATOM 1364 O O . HIS B 1 44 ? 21.519 64.247 25.521 1.00 28.29 36 HIS B O 1
ATOM 1371 N N . GLY B 1 45 ? 22.011 64.595 23.375 1.00 26.14 37 GLY B N 1
ATOM 1372 C CA . GLY B 1 45 ? 23.434 64.593 23.602 1.00 27.50 37 GLY B CA 1
ATOM 1373 C C . GLY B 1 45 ? 24.090 63.245 23.813 1.00 28.42 37 GLY B C 1
ATOM 1374 O O . GLY B 1 45 ? 25.134 63.141 24.485 1.00 29.85 37 GLY B O 1
ATOM 1375 N N . TRP B 1 46 ? 23.482 62.219 23.227 1.00 27.17 38 TRP B N 1
ATOM 1376 C CA . TRP B 1 46 ? 23.919 60.867 23.406 1.00 26.03 38 TRP B CA 1
ATOM 1377 C C . TRP B 1 46 ? 24.584 60.393 22.125 1.00 25.56 38 TRP B C 1
ATOM 1378 O O . TRP B 1 46 ? 24.281 60.886 21.006 1.00 26.18 38 TRP B O 1
ATOM 1389 N N . ILE B 1 47 ? 25.487 59.419 22.280 1.00 26.15 39 ILE B N 1
ATOM 1390 C CA . ILE B 1 47 ? 26.104 58.719 21.136 1.00 25.58 39 ILE B CA 1
ATOM 1391 C C . ILE B 1 47 ? 25.240 57.498 20.737 1.00 25.42 39 ILE B C 1
ATOM 1392 O O . ILE B 1 47 ? 24.783 56.790 21.606 1.00 26.24 39 ILE B O 1
ATOM 1397 N N . LEU B 1 48 ? 24.989 57.362 19.429 1.00 24.51 40 LEU B N 1
ATOM 1398 C CA . LEU B 1 48 ? 24.262 56.262 18.856 1.00 24.65 40 LEU B CA 1
ATOM 1399 C C . LEU B 1 48 ? 25.261 55.145 18.496 1.00 23.65 40 LEU B C 1
ATOM 1400 O O . LEU B 1 48 ? 26.219 55.378 17.765 1.00 25.46 40 LEU B O 1
ATOM 1405 N N . LEU B 1 49 ? 24.992 53.924 18.977 1.00 23.82 41 LEU B N 1
ATOM 1406 C CA . LEU B 1 49 ? 25.732 52.717 18.681 1.00 22.79 41 LEU B CA 1
ATOM 1407 C C . LEU B 1 49 ? 24.751 51.776 17.967 1.00 23.48 41 LEU B C 1
ATOM 1408 O O . LEU B 1 49 ? 23.753 51.411 18.575 1.00 24.12 41 LEU B O 1
ATOM 1413 N N . THR B 1 50 ? 25.034 51.406 16.709 1.00 24.46 42 THR B N 1
ATOM 1414 C CA . THR B 1 50 ? 24.243 50.436 15.977 1.00 24.13 42 THR B CA 1
ATOM 1415 C C . THR B 1 50 ? 25.071 49.754 14.878 1.00 24.26 42 THR B C 1
ATOM 1416 O O . THR B 1 50 ? 26.337 49.960 14.755 1.00 25.17 42 THR B O 1
ATOM 1420 N N . GLY B 1 51 ? 24.437 48.825 14.177 1.00 25.00 43 GLY B N 1
ATOM 1421 C CA . GLY B 1 51 ? 25.029 48.212 12.996 1.00 24.91 43 GLY B CA 1
ATOM 1422 C C . GLY B 1 51 ? 25.385 49.165 11.905 1.00 27.40 43 GLY B C 1
ATOM 1423 O O . GLY B 1 51 ? 24.600 50.043 11.544 1.00 26.98 43 GLY B O 1
ATOM 1424 N N . GLY B 1 52 ? 26.588 48.953 11.332 1.00 26.59 44 GLY B N 1
ATOM 1425 C CA . GLY B 1 52 ? 27.117 49.876 10.369 1.00 30.09 44 GLY B CA 1
ATOM 1426 C C . GLY B 1 52 ? 26.941 49.411 8.951 1.00 30.48 44 GLY B C 1
ATOM 1427 O O . GLY B 1 52 ? 27.317 50.148 8.036 1.00 34.41 44 GLY B O 1
ATOM 1428 N N . ARG B 1 53 ? 26.375 48.226 8.751 1.00 31.52 45 ARG B N 1
ATOM 1429 C CA . ARG B 1 53 ? 26.130 47.703 7.402 1.00 33.88 45 ARG B CA 1
ATOM 1430 C C . ARG B 1 53 ? 24.635 47.626 7.004 1.00 33.81 45 ARG B C 1
ATOM 1431 O O . ARG B 1 53 ? 24.246 47.987 5.867 1.00 38.05 45 ARG B O 1
ATOM 1439 N N . SER B 1 54 ? 23.819 47.305 7.985 1.00 31.54 46 SER B N 1
ATOM 1440 C CA . SER B 1 54 ? 22.430 46.893 7.896 1.00 31.41 46 SER B CA 1
ATOM 1441 C C . SER B 1 54 ? 21.496 48.022 7.490 1.00 29.93 46 SER B C 1
ATOM 1442 O O . SER B 1 54 ? 21.449 49.062 8.129 1.00 28.78 46 SER B O 1
ATOM 1445 N N . LEU B 1 55 ? 20.679 47.795 6.459 1.00 28.32 47 LEU B N 1
ATOM 1446 C CA . LEU B 1 55 ? 19.892 48.877 5.843 1.00 29.23 47 LEU B CA 1
ATOM 1447 C C . LEU B 1 55 ? 18.359 48.778 5.990 1.00 30.78 47 LEU B C 1
ATOM 1448 O O . LEU B 1 55 ? 17.622 48.902 5.011 1.00 35.22 47 LEU B O 1
ATOM 1453 N N . GLY B 1 56 ? 17.900 48.555 7.218 1.00 28.83 48 GLY B N 1
ATOM 1454 C CA . GLY B 1 56 ? 16.536 48.890 7.698 1.00 26.87 48 GLY B CA 1
ATOM 1455 C C . GLY B 1 56 ? 16.649 49.764 8.954 1.00 23.67 48 GLY B C 1
ATOM 1456 O O . GLY B 1 56 ? 17.151 50.909 8.840 1.00 23.80 48 GLY B O 1
ATOM 1457 N N . VAL B 1 57 ? 16.225 49.313 10.155 1.00 22.70 49 VAL B N 1
ATOM 1458 C CA . VAL B 1 57 ? 16.165 50.120 11.356 1.00 23.34 49 VAL B CA 1
ATOM 1459 C C . VAL B 1 57 ? 17.497 50.806 11.670 1.00 20.01 49 VAL B C 1
ATOM 1460 O O . VAL B 1 57 ? 17.535 51.985 12.002 1.00 21.78 49 VAL B O 1
ATOM 1464 N N . MET B 1 58 ? 18.581 50.047 11.543 1.00 21.21 50 MET B N 1
ATOM 1465 C CA . MET B 1 58 ? 19.890 50.483 12.010 1.00 22.27 50 MET B CA 1
ATOM 1466 C C . MET B 1 58 ? 20.424 51.637 11.169 1.00 22.04 50 MET B C 1
ATOM 1467 O O . MET B 1 58 ? 21.001 52.585 11.702 1.00 23.71 50 MET B O 1
ATOM 1472 N N . HIS B 1 59 ? 20.232 51.556 9.856 1.00 23.17 51 HIS B N 1
ATOM 1473 C CA . HIS B 1 59 ? 20.633 52.639 8.980 1.00 23.96 51 HIS B CA 1
ATOM 1474 C C . HIS B 1 59 ? 19.780 53.869 9.188 1.00 24.82 51 HIS B C 1
ATOM 1475 O O . HIS B 1 59 ? 20.272 54.979 9.205 1.00 24.85 51 HIS B O 1
ATOM 1482 N N . GLU B 1 60 ? 18.492 53.676 9.328 1.00 24.55 52 GLU B N 1
ATOM 1483 C CA . GLU B 1 60 ? 17.587 54.821 9.582 1.00 24.97 52 GLU B CA 1
ATOM 1484 C C . GLU B 1 60 ? 17.903 55.542 10.873 1.00 24.55 52 GLU B C 1
ATOM 1485 O O . GLU B 1 60 ? 17.853 56.796 10.948 1.00 24.10 52 GLU B O 1
ATOM 1491 N N . ALA B 1 61 ? 18.215 54.793 11.909 1.00 24.29 53 ALA B N 1
ATOM 1492 C CA . ALA B 1 61 ? 18.618 55.367 13.201 1.00 23.74 53 ALA B CA 1
ATOM 1493 C C . ALA B 1 61 ? 19.894 56.208 13.007 1.00 24.51 53 ALA B C 1
ATOM 1494 O O . ALA B 1 61 ? 19.989 57.364 13.459 1.00 24.12 53 ALA B O 1
ATOM 1496 N N . MET B 1 62 ? 20.873 55.614 12.332 1.00 23.31 54 MET B N 1
ATOM 1497 C CA . MET B 1 62 ? 22.118 56.301 12.015 1.00 23.81 54 MET B CA 1
ATOM 1498 C C . MET B 1 62 ? 21.852 57.615 11.290 1.00 24.70 54 MET B C 1
ATOM 1499 O O . MET B 1 62 ? 22.344 58.668 11.696 1.00 26.32 54 MET B O 1
ATOM 1504 N N . LYS B 1 63 ? 21.073 57.549 10.215 1.00 24.45 55 LYS B N 1
ATOM 1505 C CA . LYS B 1 63 ? 20.759 58.739 9.436 1.00 25.01 55 LYS B CA 1
ATOM 1506 C C . LYS B 1 63 ? 20.155 59.819 10.269 1.00 24.48 55 LYS B C 1
ATOM 1507 O O . LYS B 1 63 ? 20.530 60.992 10.139 1.00 25.12 55 LYS B O 1
ATOM 1513 N N . GLY B 1 64 ? 19.148 59.458 11.041 1.00 22.98 56 GLY B N 1
ATOM 1514 C CA . GLY B 1 64 ? 18.463 60.405 11.909 1.00 24.45 56 GLY B CA 1
ATOM 1515 C C . GLY B 1 64 ? 19.388 61.075 12.908 1.00 23.94 56 GLY B C 1
ATOM 1516 O O . GLY B 1 64 ? 19.319 62.288 13.033 1.00 23.95 56 GLY B O 1
ATOM 1517 N N . ALA B 1 65 ? 20.272 60.319 13.554 1.00 23.95 57 ALA B N 1
ATOM 1518 C CA . ALA B 1 65 ? 21.244 60.852 14.496 1.00 24.05 57 ALA B CA 1
ATOM 1519 C C . ALA B 1 65 ? 22.168 61.880 13.823 1.00 24.87 57 ALA B C 1
ATOM 1520 O O . ALA B 1 65 ? 22.389 62.984 14.318 1.00 23.60 57 ALA B O 1
ATOM 1522 N N . LYS B 1 66 ? 22.679 61.534 12.644 1.00 23.25 58 LYS B N 1
ATOM 1523 C CA . LYS B 1 66 ? 23.561 62.409 11.882 1.00 26.64 58 LYS B CA 1
ATOM 1524 C C . LYS B 1 66 ? 22.847 63.698 11.417 1.00 26.78 58 LYS B C 1
ATOM 1525 O O . LYS B 1 66 ? 23.391 64.790 11.568 1.00 28.29 58 LYS B O 1
ATOM 1531 N N . GLU B 1 67 ? 21.602 63.574 11.016 1.00 25.67 59 GLU B N 1
ATOM 1532 C CA . GLU B 1 67 ? 20.802 64.699 10.544 1.00 27.61 59 GLU B CA 1
ATOM 1533 C C . GLU B 1 67 ? 20.649 65.730 11.688 1.00 25.96 59 GLU B C 1
ATOM 1534 O O . GLU B 1 67 ? 20.579 66.959 11.424 1.00 25.30 59 GLU B O 1
ATOM 1540 N N . ALA B 1 68 ? 20.587 65.252 12.915 1.00 25.18 60 ALA B N 1
ATOM 1541 C CA . ALA B 1 68 ? 20.498 66.119 14.153 1.00 24.91 60 ALA B CA 1
ATOM 1542 C C . ALA B 1 68 ? 21.820 66.482 14.776 1.00 25.76 60 ALA B C 1
ATOM 1543 O O . ALA B 1 68 ? 21.840 67.072 15.852 1.00 25.32 60 ALA B O 1
ATOM 1545 N N . GLY B 1 69 ? 22.913 66.145 14.097 1.00 26.70 61 GLY B N 1
ATOM 1546 C CA . GLY B 1 69 ? 24.263 66.551 14.474 1.00 26.48 61 GLY B CA 1
ATOM 1547 C C . GLY B 1 69 ? 24.926 65.618 15.475 1.00 25.84 61 GLY B C 1
ATOM 1548 O O . GLY B 1 69 ? 25.907 65.987 16.134 1.00 28.68 61 GLY B O 1
ATOM 1549 N N . GLY B 1 70 ? 24.405 64.393 15.676 1.00 24.66 62 GLY B N 1
ATOM 1550 C CA . GLY B 1 70 ? 24.980 63.547 16.719 1.00 26.27 62 GLY B CA 1
ATOM 1551 C C . GLY B 1 70 ? 26.099 62.661 16.153 1.00 27.02 62 GLY B C 1
ATOM 1552 O O . GLY B 1 70 ? 26.364 62.626 14.968 1.00 29.72 62 GLY B O 1
ATOM 1553 N N . THR B 1 71 ? 26.764 62.008 17.079 1.00 27.92 63 THR B N 1
ATOM 1554 C CA . THR B 1 71 ? 27.920 61.174 16.855 1.00 27.08 63 THR B CA 1
ATOM 1555 C C . THR B 1 71 ? 27.395 59.735 16.767 1.00 26.76 63 THR B C 1
ATOM 1556 O O . THR B 1 71 ? 26.546 59.308 17.540 1.00 25.86 63 THR B O 1
ATOM 1560 N N . THR B 1 72 ? 27.916 59.011 15.798 1.00 24.00 64 THR B N 1
ATOM 1561 C CA . THR B 1 72 ? 27.470 57.661 15.561 1.00 24.23 64 THR B CA 1
ATOM 1562 C C . THR B 1 72 ? 28.660 56.669 15.539 1.00 24.42 64 THR B C 1
ATOM 1563 O O . THR B 1 72 ? 29.732 56.971 15.017 1.00 23.68 64 THR B O 1
ATOM 1567 N N . ILE B 1 73 ? 28.431 55.526 16.174 1.00 23.33 65 ILE B N 1
ATOM 1568 C CA . ILE B 1 73 ? 29.328 54.383 16.089 1.00 22.47 65 ILE B CA 1
ATOM 1569 C C . ILE B 1 73 ? 28.624 53.263 15.367 1.00 23.92 65 ILE B C 1
ATOM 1570 O O . ILE B 1 73 ? 27.534 52.834 15.776 1.00 23.66 65 ILE B O 1
ATOM 1575 N N . GLY B 1 74 ? 29.222 52.862 14.233 1.00 23.43 66 GLY B N 1
ATOM 1576 C CA . GLY B 1 74 ? 28.689 51.782 13.414 1.00 23.71 66 GLY B CA 1
ATOM 1577 C C . GLY B 1 74 ? 29.538 50.580 13.546 1.00 24.90 66 GLY B C 1
ATOM 1578 O O . GLY B 1 74 ? 30.707 50.628 13.187 1.00 26.74 66 GLY B O 1
ATOM 1579 N N . VAL B 1 75 ? 28.936 49.462 13.942 1.00 24.76 67 VAL B N 1
ATOM 1580 C CA . VAL B 1 75 ? 29.656 48.241 14.206 1.00 25.19 67 VAL B CA 1
ATOM 1581 C C . VAL B 1 75 ? 29.450 47.305 13.023 1.00 24.49 67 VAL B C 1
ATOM 1582 O O . VAL B 1 75 ? 28.295 47.030 12.667 1.00 24.57 67 VAL B O 1
ATOM 1586 N N . LEU B 1 76 ? 30.512 46.793 12.444 1.00 24.19 68 LEU B N 1
ATOM 1587 C CA . LEU B 1 76 ? 30.336 45.833 11.369 1.00 26.80 68 LEU B CA 1
ATOM 1588 C C . LEU B 1 76 ? 31.319 44.693 11.372 1.00 27.09 68 LEU B C 1
ATOM 1589 O O . LEU B 1 76 ? 32.330 44.767 11.994 1.00 26.31 68 LEU B O 1
ATOM 1594 N N . PRO B 1 77 ? 30.967 43.549 10.754 1.00 27.57 69 PRO B N 1
ATOM 1595 C CA . PRO B 1 77 ? 31.879 42.448 10.517 1.00 29.15 69 PRO B CA 1
ATOM 1596 C C . PRO B 1 77 ? 32.859 42.729 9.329 1.00 27.12 69 PRO B C 1
ATOM 1597 O O . PRO B 1 77 ? 34.063 42.571 9.508 1.00 31.87 69 PRO B O 1
ATOM 1601 N N . SER B 1 85 ? 28.129 53.923 5.071 1.00 37.07 77 SER B N 1
ATOM 1602 C CA . SER B 1 85 ? 27.464 55.190 4.919 1.00 36.06 77 SER B CA 1
ATOM 1603 C C . SER B 1 85 ? 28.302 56.314 5.488 1.00 35.94 77 SER B C 1
ATOM 1604 O O . SER B 1 85 ? 29.003 56.163 6.508 1.00 33.88 77 SER B O 1
ATOM 1607 N N . ASP B 1 86 ? 28.157 57.500 4.911 1.00 35.72 78 ASP B N 1
ATOM 1608 C CA . ASP B 1 86 ? 28.742 58.702 5.491 1.00 36.01 78 ASP B CA 1
ATOM 1609 C C . ASP B 1 86 ? 28.179 59.033 6.880 1.00 35.20 78 ASP B C 1
ATOM 1610 O O . ASP B 1 86 ? 28.788 59.765 7.676 1.00 35.64 78 ASP B O 1
ATOM 1615 N N . ALA B 1 87 ? 27.022 58.490 7.176 1.00 35.19 79 ALA B N 1
ATOM 1616 C CA . ALA B 1 87 ? 26.388 58.708 8.480 1.00 35.00 79 ALA B CA 1
ATOM 1617 C C . ALA B 1 87 ? 27.136 58.035 9.632 1.00 34.69 79 ALA B C 1
ATOM 1618 O O . ALA B 1 87 ? 26.861 58.391 10.775 1.00 33.49 79 ALA B O 1
ATOM 1620 N N . VAL B 1 88 ? 28.025 57.068 9.332 1.00 34.11 80 VAL B N 1
ATOM 1621 C CA . VAL B 1 88 ? 28.861 56.420 10.363 1.00 32.16 80 VAL B CA 1
ATOM 1622 C C . VAL B 1 88 ? 30.075 57.300 10.693 1.00 30.84 80 VAL B C 1
ATOM 1623 O O . VAL B 1 88 ? 30.935 57.578 9.839 1.00 31.02 80 VAL B O 1
ATOM 1627 N N . ASP B 1 89 ? 30.195 57.729 11.939 1.00 29.34 81 ASP B N 1
ATOM 1628 C CA . ASP B 1 89 ? 31.379 58.485 12.300 1.00 29.70 81 ASP B CA 1
ATOM 1629 C C . ASP B 1 89 ? 32.574 57.592 12.652 1.00 30.10 81 ASP B C 1
ATOM 1630 O O . ASP B 1 89 ? 33.699 57.890 12.247 1.00 31.77 81 ASP B O 1
ATOM 1635 N N . ILE B 1 90 ? 32.326 56.570 13.456 1.00 26.98 82 ILE B N 1
ATOM 1636 C CA . ILE B 1 90 ? 33.343 55.697 13.980 1.00 27.16 82 ILE B CA 1
ATOM 1637 C C . ILE B 1 90 ? 32.985 54.291 13.588 1.00 26.21 82 ILE B C 1
ATOM 1638 O O . ILE B 1 90 ? 32.110 53.706 14.198 1.00 24.50 82 ILE B O 1
ATOM 1643 N N . PRO B 1 91 ? 33.647 53.751 12.569 1.00 26.77 83 PRO B N 1
ATOM 1644 C CA . PRO B 1 91 ? 33.384 52.359 12.181 1.00 25.57 83 PRO B CA 1
ATOM 1645 C C . PRO B 1 91 ? 34.175 51.459 13.007 1.00 24.92 83 PRO B C 1
ATOM 1646 O O . PRO B 1 91 ? 35.400 51.586 12.990 1.00 27.23 83 PRO B O 1
ATOM 1650 N N . ILE B 1 92 ? 33.509 50.536 13.693 1.00 23.76 84 ILE B N 1
ATOM 1651 C CA . ILE B 1 92 ? 34.155 49.479 14.477 1.00 24.18 84 ILE B CA 1
ATOM 1652 C C . ILE B 1 92 ? 33.975 48.149 13.768 1.00 25.33 84 ILE B C 1
ATOM 1653 O O . ILE B 1 92 ? 32.837 47.714 13.535 1.00 25.55 84 ILE B O 1
ATOM 1658 N N . VAL B 1 93 ? 35.085 47.544 13.363 1.00 25.07 85 VAL B N 1
ATOM 1659 C CA . VAL B 1 93 ? 35.074 46.366 12.475 1.00 27.00 85 VAL B CA 1
ATOM 1660 C C . VAL B 1 93 ? 35.479 45.232 13.354 1.00 29.54 85 VAL B C 1
ATOM 1661 O O . VAL B 1 93 ? 36.639 45.179 13.792 1.00 31.51 85 VAL B O 1
ATOM 1665 N N . THR B 1 94 ? 34.560 44.308 13.610 1.00 31.47 86 THR B N 1
ATOM 1666 C CA . THR B 1 94 ? 34.741 43.199 14.621 1.00 31.81 86 THR B CA 1
ATOM 1667 C C . THR B 1 94 ? 35.485 41.969 14.143 1.00 33.16 86 THR B C 1
ATOM 1668 O O . THR B 1 94 ? 36.022 41.203 14.978 1.00 34.32 86 THR B O 1
ATOM 1672 N N . GLY B 1 95 ? 35.469 41.692 12.846 1.00 32.14 87 GLY B N 1
ATOM 1673 C CA . GLY B 1 95 ? 36.103 40.485 12.368 1.00 33.23 87 GLY B CA 1
ATOM 1674 C C . GLY B 1 95 ? 35.489 39.249 12.950 1.00 34.27 87 GLY B C 1
ATOM 1675 O O . GLY B 1 95 ? 36.220 38.241 13.100 1.00 34.43 87 GLY B O 1
ATOM 1676 N N . LEU B 1 96 ? 34.184 39.320 13.275 1.00 33.80 88 LEU B N 1
ATOM 1677 C CA . LEU B 1 96 ? 33.393 38.189 13.830 1.00 36.35 88 LEU B CA 1
ATOM 1678 C C . LEU B 1 96 ? 32.368 37.654 12.867 1.00 37.27 88 LEU B C 1
ATOM 1679 O O . LEU B 1 96 ? 31.521 36.821 13.265 1.00 38.94 88 LEU B O 1
ATOM 1684 N N . GLY B 1 97 ? 32.390 38.080 11.614 1.00 38.11 89 GLY B N 1
ATOM 1685 C CA . GLY B 1 97 ? 31.278 37.766 10.724 1.00 39.13 89 GLY B CA 1
ATOM 1686 C C . GLY B 1 97 ? 29.861 38.025 11.269 1.00 39.74 89 GLY B C 1
ATOM 1687 O O . GLY B 1 97 ? 29.650 38.751 12.265 1.00 41.05 89 GLY B O 1
ATOM 1688 N N . SER B 1 98 ? 28.888 37.399 10.617 1.00 39.57 90 SER B N 1
ATOM 1689 C CA . SER B 1 98 ? 27.503 37.852 10.666 1.00 39.21 90 SER B CA 1
ATOM 1690 C C . SER B 1 98 ? 26.481 36.781 11.097 1.00 39.24 90 SER B C 1
ATOM 1691 O O . SER B 1 98 ? 25.252 36.935 10.894 1.00 38.07 90 SER B O 1
ATOM 1694 N N . ALA B 1 99 ? 26.957 35.691 11.702 1.00 37.23 91 ALA B N 1
ATOM 1695 C CA . ALA B 1 99 ? 26.011 34.694 12.244 1.00 36.57 91 ALA B CA 1
ATOM 1696 C C . ALA B 1 99 ? 25.233 35.303 13.412 1.00 36.27 91 ALA B C 1
ATOM 1697 O O . ALA B 1 99 ? 24.091 34.863 13.746 1.00 35.60 91 ALA B O 1
ATOM 1699 N N . ARG B 1 100 ? 25.819 36.344 13.997 1.00 35.58 92 ARG B N 1
ATOM 1700 C CA . ARG B 1 100 ? 25.200 37.135 15.041 1.00 35.20 92 ARG B CA 1
ATOM 1701 C C . ARG B 1 100 ? 25.230 38.603 14.659 1.00 36.22 92 ARG B C 1
ATOM 1702 O O . ARG B 1 100 ? 26.230 39.064 14.098 1.00 38.11 92 ARG B O 1
ATOM 1710 N N . ASP B 1 101 ? 24.164 39.348 14.935 1.00 34.91 93 ASP B N 1
ATOM 1711 C CA . ASP B 1 101 ? 24.128 40.792 14.637 1.00 35.18 93 ASP B CA 1
ATOM 1712 C C . ASP B 1 101 ? 24.791 41.565 15.801 1.00 34.88 93 ASP B C 1
ATOM 1713 O O . ASP B 1 101 ? 24.146 42.340 16.529 1.00 36.11 93 ASP B O 1
ATOM 1718 N N . ASN B 1 102 ? 26.090 41.341 15.953 1.00 34.88 94 ASN B N 1
ATOM 1719 C CA . ASN B 1 102 ? 26.846 41.864 17.090 1.00 34.28 94 ASN B CA 1
ATOM 1720 C C . ASN B 1 102 ? 27.102 43.354 16.876 1.00 34.30 94 ASN B C 1
ATOM 1721 O O . ASN B 1 102 ? 27.724 43.738 15.862 1.00 37.29 94 ASN B O 1
ATOM 1726 N N . ILE B 1 103 ? 26.668 44.194 17.806 1.00 32.17 95 ILE B N 1
ATOM 1727 C CA . ILE B 1 103 ? 26.987 45.603 17.714 1.00 32.26 95 ILE B CA 1
ATOM 1728 C C . ILE B 1 103 ? 27.855 46.032 18.872 1.00 31.75 95 ILE B C 1
ATOM 1729 O O . ILE B 1 103 ? 27.859 47.213 19.276 1.00 30.39 95 ILE B O 1
ATOM 1734 N N . ASN B 1 104 ? 28.628 45.067 19.408 1.00 30.95 96 ASN B N 1
ATOM 1735 C CA . ASN B 1 104 ? 29.242 45.289 20.707 1.00 31.09 96 ASN B CA 1
ATOM 1736 C C . ASN B 1 104 ? 28.264 46.000 21.669 1.00 29.61 96 ASN B C 1
ATOM 1737 O O . ASN B 1 104 ? 28.598 46.928 22.332 1.00 28.82 96 ASN B O 1
ATOM 1742 N N . ALA B 1 105 ? 27.030 45.519 21.788 1.00 30.42 97 ALA B N 1
ATOM 1743 C CA . ALA B 1 105 ? 25.994 46.182 22.634 1.00 30.56 97 ALA B CA 1
ATOM 1744 C C . ALA B 1 105 ? 26.249 46.358 24.128 1.00 32.72 97 ALA B C 1
ATOM 1745 O O . ALA B 1 105 ? 25.582 47.198 24.749 1.00 35.57 97 ALA B O 1
ATOM 1747 N N . LEU B 1 106 ? 27.147 45.554 24.745 1.00 31.89 98 LEU B N 1
ATOM 1748 C CA . LEU B 1 106 ? 27.610 45.744 26.139 1.00 31.36 98 LEU B CA 1
ATOM 1749 C C . LEU B 1 106 ? 28.280 47.119 26.323 1.00 30.07 98 LEU B C 1
ATOM 1750 O O . LEU B 1 106 ? 28.518 47.506 27.457 1.00 30.88 98 LEU B O 1
ATOM 1755 N N . SER B 1 107 ? 28.646 47.789 25.230 1.00 28.76 99 SER B N 1
ATOM 1756 C CA . SER B 1 107 ? 29.185 49.159 25.256 1.00 28.51 99 SER B CA 1
ATOM 1757 C C . SER B 1 107 ? 28.084 50.177 25.580 1.00 27.90 99 SER B C 1
ATOM 1758 O O . SER B 1 107 ? 28.378 51.302 25.952 1.00 29.09 99 SER B O 1
ATOM 1761 N N . SER B 1 108 ? 26.824 49.794 25.375 1.00 28.50 100 SER B N 1
ATOM 1762 C CA A SER B 1 108 ? 25.677 50.707 25.552 0.50 27.89 100 SER B CA 1
ATOM 1763 C CA B SER B 1 108 ? 25.720 50.748 25.584 0.50 27.17 100 SER B CA 1
ATOM 1764 C C . SER B 1 108 ? 25.219 50.826 27.028 1.00 27.78 100 SER B C 1
ATOM 1765 O O . SER B 1 108 ? 25.298 49.874 27.838 1.00 27.80 100 SER B O 1
ATOM 1770 N N . ASN B 1 109 ? 24.715 52.000 27.407 1.00 27.10 101 ASN B N 1
ATOM 1771 C CA . ASN B 1 109 ? 24.061 52.183 28.703 1.00 27.36 101 ASN B CA 1
ATOM 1772 C C . ASN B 1 109 ? 22.652 51.604 28.713 1.00 28.07 101 ASN B C 1
ATOM 1773 O O . ASN B 1 109 ? 22.182 50.932 29.632 1.00 27.70 101 ASN B O 1
ATOM 1778 N N . VAL B 1 110 ? 22.006 51.780 27.573 1.00 26.06 102 VAL B N 1
ATOM 1779 C CA . VAL B 1 110 ? 20.668 51.288 27.377 1.00 26.19 102 VAL B CA 1
ATOM 1780 C C . VAL B 1 110 ? 20.597 50.779 25.912 1.00 24.32 102 VAL B C 1
ATOM 1781 O O . VAL B 1 110 ? 21.143 51.387 25.005 1.00 27.10 102 VAL B O 1
ATOM 1785 N N . LEU B 1 111 ? 19.909 49.642 25.690 1.00 26.86 103 LEU B N 1
ATOM 1786 C CA . LEU B 1 111 ? 19.682 49.077 24.336 1.00 26.82 103 LEU B CA 1
ATOM 1787 C C . LEU B 1 111 ? 18.191 49.299 23.992 1.00 27.94 103 LEU B C 1
ATOM 1788 O O . LEU B 1 111 ? 17.344 48.971 24.833 1.00 29.57 103 LEU B O 1
ATOM 1793 N N . VAL B 1 112 ? 17.899 49.848 22.825 1.00 25.27 104 VAL B N 1
ATOM 1794 C CA . VAL B 1 112 ? 16.563 50.024 22.313 1.00 25.25 104 VAL B CA 1
ATOM 1795 C C . VAL B 1 112 ? 16.374 49.127 21.117 1.00 25.82 104 VAL B C 1
ATOM 1796 O O . VAL B 1 112 ? 17.154 49.178 20.182 1.00 25.14 104 VAL B O 1
ATOM 1800 N N . ALA B 1 113 ? 15.347 48.294 21.133 1.00 25.52 105 ALA B N 1
ATOM 1801 C CA . ALA B 1 113 ? 14.996 47.502 19.917 1.00 25.11 105 ALA B CA 1
ATOM 1802 C C . ALA B 1 113 ? 13.799 48.162 19.287 1.00 26.26 105 ALA B C 1
ATOM 1803 O O . ALA B 1 113 ? 12.826 48.483 19.956 1.00 26.73 105 ALA B O 1
ATOM 1805 N N . VAL B 1 114 ? 13.902 48.392 18.007 1.00 25.49 106 VAL B N 1
ATOM 1806 C CA . VAL B 1 114 ? 12.800 48.886 17.165 1.00 26.27 106 VAL B CA 1
ATOM 1807 C C . VAL B 1 114 ? 12.408 47.751 16.201 1.00 25.09 106 VAL B C 1
ATOM 1808 O O . VAL B 1 114 ? 13.172 47.385 15.307 1.00 25.80 106 VAL B O 1
ATOM 1812 N N . GLY B 1 115 ? 11.234 47.229 16.358 1.00 25.24 107 GLY B N 1
ATOM 1813 C CA . GLY B 1 115 ? 10.846 46.018 15.654 1.00 25.82 107 GLY B CA 1
ATOM 1814 C C . GLY B 1 115 ? 11.500 44.763 16.187 1.00 25.67 107 GLY B C 1
ATOM 1815 O O . GLY B 1 115 ? 12.147 44.774 17.203 1.00 24.68 107 GLY B O 1
ATOM 1816 N N . MET B 1 116 ? 11.322 43.673 15.469 1.00 25.92 108 MET B N 1
ATOM 1817 C CA . MET B 1 116 ? 11.737 42.356 16.011 1.00 25.81 108 MET B CA 1
ATOM 1818 C C . MET B 1 116 ? 12.008 41.394 14.898 1.00 26.83 108 MET B C 1
ATOM 1819 O O . MET B 1 116 ? 11.497 41.496 13.773 1.00 27.95 108 MET B O 1
ATOM 1824 N N . GLY B 1 117 ? 12.930 40.475 15.151 1.00 26.09 109 GLY B N 1
ATOM 1825 C CA . GLY B 1 117 ? 13.367 39.457 14.207 1.00 25.52 109 GLY B CA 1
ATOM 1826 C C . GLY B 1 117 ? 14.383 38.563 14.982 1.00 25.85 109 GLY B C 1
ATOM 1827 O O . GLY B 1 117 ? 14.774 38.893 16.128 1.00 24.06 109 GLY B O 1
ATOM 1828 N N . PRO B 1 118 ? 14.770 37.415 14.416 1.00 25.21 110 PRO B N 1
ATOM 1829 C CA . PRO B 1 118 ? 15.710 36.505 15.136 1.00 24.72 110 PRO B CA 1
ATOM 1830 C C . PRO B 1 118 ? 16.968 37.200 15.632 1.00 24.20 110 PRO B C 1
ATOM 1831 O O . PRO B 1 118 ? 17.340 37.077 16.836 1.00 24.66 110 PRO B O 1
ATOM 1835 N N . GLY B 1 119 ? 17.672 37.978 14.804 1.00 25.06 111 GLY B N 1
ATOM 1836 C CA . GLY B 1 119 ? 18.895 38.619 15.243 1.00 24.87 111 GLY B CA 1
ATOM 1837 C C . GLY B 1 119 ? 18.648 39.623 16.328 1.00 24.71 111 GLY B C 1
ATOM 1838 O O . GLY B 1 119 ? 19.386 39.705 17.308 1.00 24.62 111 GLY B O 1
ATOM 1839 N N . THR B 1 120 ? 17.565 40.393 16.222 1.00 24.78 112 THR B N 1
ATOM 1840 C CA . THR B 1 120 ? 17.219 41.364 17.253 1.00 24.28 112 THR B CA 1
ATOM 1841 C C . THR B 1 120 ? 16.893 40.647 18.607 1.00 24.15 112 THR B C 1
ATOM 1842 O O . THR B 1 120 ? 17.329 41.029 19.665 1.00 25.32 112 THR B O 1
ATOM 1846 N N . ALA B 1 121 ? 16.123 39.588 18.511 1.00 24.07 113 ALA B N 1
ATOM 1847 C CA . ALA B 1 121 ? 15.764 38.778 19.683 1.00 24.19 113 ALA B CA 1
ATOM 1848 C C . ALA B 1 121 ? 16.990 38.293 20.457 1.00 23.64 113 ALA B C 1
ATOM 1849 O O . ALA B 1 121 ? 17.015 38.310 21.679 1.00 25.19 113 ALA B O 1
ATOM 1851 N N . ALA B 1 122 ? 18.018 37.876 19.714 1.00 25.87 114 ALA B N 1
ATOM 1852 C CA . ALA B 1 122 ? 19.237 37.336 20.312 1.00 22.85 114 ALA B CA 1
ATOM 1853 C C . ALA B 1 122 ? 19.956 38.455 21.040 1.00 26.40 114 ALA B C 1
ATOM 1854 O O . ALA B 1 122 ? 20.400 38.312 22.152 1.00 23.74 114 ALA B O 1
ATOM 1856 N N . GLU B 1 123 ? 20.052 39.641 20.449 1.00 24.62 115 GLU B N 1
ATOM 1857 C CA . GLU B 1 123 ? 20.708 40.749 21.085 1.00 24.93 115 GLU B CA 1
ATOM 1858 C C . GLU B 1 123 ? 19.971 41.264 22.312 1.00 24.32 115 GLU B C 1
ATOM 1859 O O . GLU B 1 123 ? 20.607 41.588 23.314 1.00 26.40 115 GLU B O 1
ATOM 1865 N N . VAL B 1 124 ? 18.640 41.288 22.263 1.00 24.75 116 VAL B N 1
ATOM 1866 C CA . VAL B 1 124 ? 17.848 41.668 23.415 1.00 25.18 116 VAL B CA 1
ATOM 1867 C C . VAL B 1 124 ? 18.068 40.617 24.504 1.00 24.01 116 VAL B C 1
ATOM 1868 O O . VAL B 1 124 ? 18.271 40.942 25.656 1.00 23.70 116 VAL B O 1
ATOM 1872 N N . ALA B 1 125 ? 17.972 39.350 24.155 1.00 24.32 117 ALA B N 1
ATOM 1873 C CA . ALA B 1 125 ? 18.170 38.304 25.222 1.00 22.96 117 ALA B CA 1
ATOM 1874 C C . ALA B 1 125 ? 19.544 38.391 25.865 1.00 22.62 117 ALA B C 1
ATOM 1875 O O . ALA B 1 125 ? 19.710 38.266 27.070 1.00 23.31 117 ALA B O 1
ATOM 1877 N N . LEU B 1 126 ? 20.579 38.637 25.063 1.00 24.46 118 LEU B N 1
ATOM 1878 C CA . LEU B 1 126 ? 21.972 38.746 25.597 1.00 24.47 118 LEU B CA 1
ATOM 1879 C C . LEU B 1 126 ? 22.131 39.990 26.465 1.00 26.08 118 LEU B C 1
ATOM 1880 O O . LEU B 1 126 ? 22.886 39.989 27.452 1.00 26.47 118 LEU B O 1
ATOM 1885 N N . ALA B 1 127 ? 21.466 41.072 26.104 1.00 26.75 119 ALA B N 1
ATOM 1886 C CA . ALA B 1 127 ? 21.496 42.273 26.968 1.00 27.75 119 ALA B CA 1
ATOM 1887 C C . ALA B 1 127 ? 20.906 41.933 28.331 1.00 28.27 119 ALA B C 1
ATOM 1888 O O . ALA B 1 127 ? 21.475 42.266 29.371 1.00 28.34 119 ALA B O 1
ATOM 1890 N N . LEU B 1 128 ? 19.772 41.234 28.357 1.00 26.55 120 LEU B N 1
ATOM 1891 C CA . LEU B 1 128 ? 19.125 40.838 29.607 1.00 26.75 120 LEU B CA 1
ATOM 1892 C C . LEU B 1 128 ? 20.022 39.868 30.401 1.00 25.76 120 LEU B C 1
ATOM 1893 O O . LEU B 1 128 ? 20.104 39.935 31.633 1.00 27.28 120 LEU B O 1
ATOM 1898 N N . LYS B 1 129 ? 20.685 38.946 29.705 1.00 25.41 121 LYS B N 1
ATOM 1899 C CA . LYS B 1 129 ? 21.687 38.081 30.331 1.00 26.64 121 LYS B CA 1
ATOM 1900 C C . LYS B 1 129 ? 22.790 38.853 31.116 1.00 26.67 121 LYS B C 1
ATOM 1901 O O . LYS B 1 129 ? 23.209 38.434 32.215 1.00 27.88 121 LYS B O 1
ATOM 1907 N N . ALA B 1 130 ? 23.207 39.986 30.521 1.00 27.87 122 ALA B N 1
ATOM 1908 C CA . ALA B 1 130 ? 24.236 40.835 31.082 1.00 28.65 122 ALA B CA 1
ATOM 1909 C C . ALA B 1 130 ? 23.637 41.838 32.083 1.00 30.19 122 ALA B C 1
ATOM 1910 O O . ALA B 1 130 ? 24.363 42.701 32.638 1.00 30.76 122 ALA B O 1
ATOM 1912 N N . LYS B 1 131 ? 22.332 41.725 32.343 1.00 30.10 123 LYS B N 1
ATOM 1913 C CA . LYS B 1 131 ? 21.609 42.555 33.287 1.00 30.70 123 LYS B CA 1
ATOM 1914 C C . LYS B 1 131 ? 21.547 44.011 32.843 1.00 31.52 123 LYS B C 1
ATOM 1915 O O . LYS B 1 131 ? 21.573 44.949 33.664 1.00 32.67 123 LYS B O 1
ATOM 1921 N N . LYS B 1 132 ? 21.373 44.219 31.552 1.00 31.73 124 LYS B N 1
ATOM 1922 C CA . LYS B 1 132 ? 21.273 45.539 31.038 1.00 32.62 124 LYS B CA 1
ATOM 1923 C C . LYS B 1 132 ? 19.845 45.799 30.649 1.00 31.87 124 LYS B C 1
ATOM 1924 O O . LYS B 1 132 ? 19.202 44.877 30.165 1.00 30.39 124 LYS B O 1
ATOM 1930 N N . PRO B 1 133 ? 19.345 47.035 30.888 1.00 30.35 125 PRO B N 1
ATOM 1931 C CA . PRO B 1 133 ? 18.013 47.411 30.484 1.00 28.80 125 PRO B CA 1
ATOM 1932 C C . PRO B 1 133 ? 17.820 47.468 28.966 1.00 27.17 125 PRO B C 1
ATOM 1933 O O . PRO B 1 133 ? 18.688 47.935 28.207 1.00 28.21 125 PRO B O 1
ATOM 1937 N N . VAL B 1 134 ? 16.623 47.057 28.584 1.00 26.09 126 VAL B N 1
ATOM 1938 C CA A VAL B 1 134 ? 16.195 47.083 27.175 0.50 25.67 126 VAL B CA 1
ATOM 1939 C CA B VAL B 1 134 ? 16.199 47.079 27.176 0.50 25.26 126 VAL B CA 1
ATOM 1940 C C . VAL B 1 134 ? 14.846 47.783 27.057 1.00 26.34 126 VAL B C 1
ATOM 1941 O O . VAL B 1 134 ? 13.985 47.611 27.883 1.00 26.38 126 VAL B O 1
ATOM 1948 N N . VAL B 1 135 ? 14.729 48.604 26.047 1.00 25.19 127 VAL B N 1
ATOM 1949 C CA . VAL B 1 135 ? 13.523 49.308 25.698 1.00 25.34 127 VAL B CA 1
ATOM 1950 C C . VAL B 1 135 ? 13.027 48.750 24.374 1.00 25.05 127 VAL B C 1
ATOM 1951 O O . VAL B 1 135 ? 13.748 48.672 23.424 1.00 25.94 127 VAL B O 1
ATOM 1955 N N . LEU B 1 136 ? 11.791 48.268 24.384 1.00 25.61 128 LEU B N 1
ATOM 1956 C CA . LEU B 1 136 ? 11.191 47.667 23.209 1.00 25.03 128 LEU B CA 1
ATOM 1957 C C . LEU B 1 136 ? 10.194 48.605 22.578 1.00 26.06 128 LEU B C 1
ATOM 1958 O O . LEU B 1 136 ? 9.128 48.938 23.172 1.00 26.10 128 LEU B O 1
ATOM 1963 N N . LEU B 1 137 ? 10.465 48.969 21.324 1.00 25.94 129 LEU B N 1
ATOM 1964 C CA . LEU B 1 137 ? 9.596 49.908 20.622 1.00 27.41 129 LEU B CA 1
ATOM 1965 C C . LEU B 1 137 ? 9.102 49.225 19.314 1.00 28.57 129 LEU B C 1
ATOM 1966 O O . LEU B 1 137 ? 9.894 48.731 18.522 1.00 28.88 129 LEU B O 1
ATOM 1971 N N . GLY B 1 138 ? 7.792 49.136 19.131 1.00 30.81 130 GLY B N 1
ATOM 1972 C CA . GLY B 1 138 ? 7.219 48.489 17.938 1.00 31.38 130 GLY B CA 1
ATOM 1973 C C . GLY B 1 138 ? 7.475 47.019 17.753 1.00 33.19 130 GLY B C 1
ATOM 1974 O O . GLY B 1 138 ? 7.550 46.500 16.625 1.00 34.31 130 GLY B O 1
ATOM 1975 N N . THR B 1 139 ? 7.631 46.336 18.888 1.00 33.40 131 THR B N 1
ATOM 1976 C CA . THR B 1 139 ? 7.665 44.914 18.860 1.00 34.86 131 THR B CA 1
ATOM 1977 C C . THR B 1 139 ? 6.158 44.593 19.212 1.00 36.97 131 THR B C 1
ATOM 1978 O O . THR B 1 139 ? 5.425 45.337 19.862 1.00 40.59 131 THR B O 1
ATOM 1982 N N . GLN B 1 140 ? 5.669 43.524 18.726 1.00 38.67 132 GLN B N 1
ATOM 1983 C CA . GLN B 1 140 ? 4.317 43.229 18.918 1.00 37.77 132 GLN B CA 1
ATOM 1984 C C . GLN B 1 140 ? 4.203 42.571 20.288 1.00 36.68 132 GLN B C 1
ATOM 1985 O O . GLN B 1 140 ? 5.192 42.367 20.998 1.00 32.46 132 GLN B O 1
ATOM 1991 N N . PRO B 1 141 ? 2.974 42.238 20.674 1.00 36.50 133 PRO B N 1
ATOM 1992 C CA . PRO B 1 141 ? 2.663 41.666 21.978 1.00 36.13 133 PRO B CA 1
ATOM 1993 C C . PRO B 1 141 ? 3.442 40.410 22.390 1.00 35.25 133 PRO B C 1
ATOM 1994 O O . PRO B 1 141 ? 3.862 40.357 23.533 1.00 35.42 133 PRO B O 1
ATOM 1998 N N . GLU B 1 142 ? 3.661 39.437 21.509 1.00 35.78 134 GLU B N 1
ATOM 1999 C CA . GLU B 1 142 ? 4.397 38.223 21.902 1.00 35.70 134 GLU B CA 1
ATOM 2000 C C . GLU B 1 142 ? 5.771 38.532 22.367 1.00 33.39 134 GLU B C 1
ATOM 2001 O O . GLU B 1 142 ? 6.267 37.913 23.294 1.00 30.95 134 GLU B O 1
ATO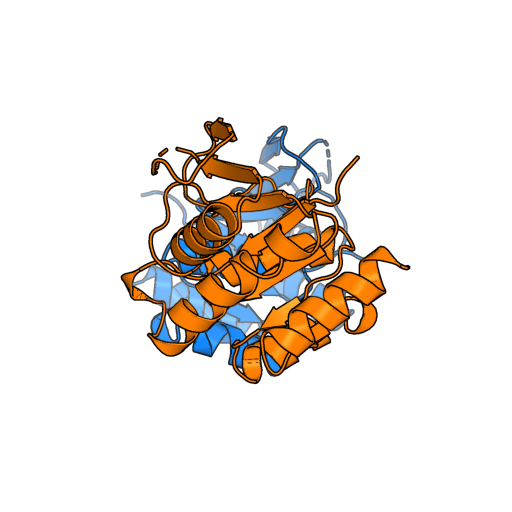M 2007 N N . ALA B 1 143 ? 6.430 39.455 21.651 1.00 30.40 135 ALA B N 1
ATOM 2008 C CA . ALA B 1 143 ? 7.767 39.841 22.024 1.00 28.72 135 ALA B CA 1
ATOM 2009 C C . ALA B 1 143 ? 7.764 40.494 23.365 1.00 26.65 135 ALA B C 1
ATOM 2010 O O . ALA B 1 143 ? 8.539 40.166 24.208 1.00 25.89 135 ALA B O 1
ATOM 2012 N N . GLU B 1 144 ? 6.877 41.488 23.543 1.00 26.77 136 GLU B N 1
ATOM 2013 C CA . GLU B 1 144 ? 6.809 42.207 24.812 1.00 26.97 136 GLU B CA 1
ATOM 2014 C C . GLU B 1 144 ? 6.575 41.289 25.961 1.00 27.49 136 GLU B C 1
ATOM 2015 O O . GLU B 1 144 ? 7.269 41.346 26.990 1.00 27.94 136 GLU B O 1
ATOM 2021 N N . LYS B 1 145 ? 5.606 40.396 25.769 1.00 24.82 137 LYS B N 1
ATOM 2022 C CA . LYS B 1 145 ? 5.292 39.418 26.787 1.00 26.79 137 LYS B CA 1
ATOM 2023 C C . LYS B 1 145 ? 6.424 38.434 27.036 1.00 26.14 137 LYS B C 1
ATOM 2024 O O . LYS B 1 145 ? 6.728 38.140 28.194 1.00 26.37 137 LYS B O 1
ATOM 2030 N N . PHE B 1 146 ? 7.031 37.951 25.964 1.00 26.35 138 PHE B N 1
ATOM 2031 C CA . PHE B 1 146 ? 8.149 37.004 26.114 1.00 25.84 138 PHE B CA 1
ATOM 2032 C C . PHE B 1 146 ? 9.350 37.620 26.843 1.00 25.27 138 PHE B C 1
ATOM 2033 O O . PHE B 1 146 ? 9.832 37.071 27.834 1.00 25.61 138 PHE B O 1
ATOM 2041 N N . PHE B 1 147 ? 9.813 38.798 26.410 1.00 24.68 139 PHE B N 1
ATOM 2042 C CA . PHE B 1 147 ? 10.922 39.413 27.119 1.00 25.09 139 PHE B CA 1
ATOM 2043 C C . PHE B 1 147 ? 10.621 39.782 28.523 1.00 26.84 139 PHE B C 1
ATOM 2044 O O . PHE B 1 147 ? 11.417 39.573 29.372 1.00 26.75 139 PHE B O 1
ATOM 2052 N N . THR B 1 148 ? 9.426 40.303 28.763 1.00 26.30 140 THR B N 1
ATOM 2053 C CA . THR B 1 148 ? 9.029 40.615 30.118 1.00 28.42 140 THR B CA 1
ATOM 2054 C C . THR B 1 148 ? 9.098 39.354 30.995 1.00 29.08 140 THR B C 1
ATOM 2055 O O . THR B 1 148 ? 9.534 39.408 32.161 1.00 29.84 140 THR B O 1
ATOM 2059 N N . SER B 1 149 ? 8.723 38.210 30.415 1.00 30.08 141 SER B N 1
ATOM 2060 C CA . SER B 1 149 ? 8.791 36.908 31.150 1.00 30.12 141 SER B CA 1
ATOM 2061 C C . SER B 1 149 ? 10.220 36.523 31.520 1.00 31.79 141 SER B C 1
ATOM 2062 O O . SER B 1 149 ? 10.422 35.794 32.493 1.00 31.06 141 SER B O 1
ATOM 2065 N N . LEU B 1 150 ? 11.206 36.934 30.726 1.00 30.94 142 LEU B N 1
ATOM 2066 C CA . LEU B 1 150 ? 12.626 36.622 30.991 1.00 32.04 142 LEU B CA 1
ATOM 2067 C C . LEU B 1 150 ? 13.154 37.439 32.132 1.00 32.59 142 LEU B C 1
ATOM 2068 O O . LEU B 1 150 ? 13.804 36.886 32.983 1.00 33.93 142 LEU B O 1
ATOM 2073 N N . ASP B 1 151 ? 12.922 38.755 32.102 1.00 32.71 143 ASP B N 1
ATOM 2074 C CA . ASP B 1 151 ? 13.276 39.667 33.180 1.00 32.43 143 ASP B CA 1
ATOM 2075 C C . ASP B 1 151 ? 12.413 40.929 33.245 1.00 32.31 143 ASP B C 1
ATOM 2076 O O . ASP B 1 151 ? 12.761 41.954 32.635 1.00 31.73 143 ASP B O 1
ATOM 2081 N N . ALA B 1 152 ? 11.333 40.897 34.029 1.00 31.88 144 ALA B N 1
ATOM 2082 C CA . ALA B 1 152 ? 10.385 42.032 34.083 1.00 32.02 144 ALA B CA 1
ATOM 2083 C C . ALA B 1 152 ? 11.018 43.338 34.502 1.00 31.75 144 ALA B C 1
ATOM 2084 O O . ALA B 1 152 ? 10.592 44.404 34.060 1.00 34.13 144 ALA B O 1
ATOM 2086 N N . GLY B 1 153 ? 12.036 43.267 35.353 1.00 30.55 145 GLY B N 1
ATOM 2087 C CA . GLY B 1 153 ? 12.625 44.463 35.935 1.00 29.64 145 GLY B CA 1
ATOM 2088 C C . GLY B 1 153 ? 13.477 45.220 34.922 1.00 28.85 145 GLY B C 1
ATOM 2089 O O . GLY B 1 153 ? 13.733 46.401 35.088 1.00 30.08 145 GLY B O 1
ATOM 2090 N N . LEU B 1 154 ? 13.913 44.531 33.873 1.00 28.50 146 LEU B N 1
ATOM 2091 C CA . LEU B 1 154 ? 14.827 45.152 32.942 1.00 28.04 146 LEU B CA 1
ATOM 2092 C C . LEU B 1 154 ? 14.214 45.484 31.579 1.00 27.40 146 LEU B C 1
ATOM 2093 O O . LEU B 1 154 ? 14.878 46.114 30.763 1.00 29.08 146 LEU B O 1
ATOM 2098 N N . VAL B 1 155 ? 12.937 45.125 31.374 1.00 27.49 147 VAL B N 1
ATOM 2099 C CA . VAL B 1 155 ? 12.285 45.305 30.091 1.00 26.43 147 VAL B CA 1
ATOM 2100 C C . VAL B 1 155 ? 11.307 46.456 30.191 1.00 26.83 147 VAL B C 1
ATOM 2101 O O . VAL B 1 155 ? 10.380 46.418 31.020 1.00 26.29 147 VAL B O 1
ATOM 2105 N N . HIS B 1 156 ? 11.465 47.425 29.306 1.00 27.00 148 HIS B N 1
ATOM 2106 C CA . HIS B 1 156 ? 10.637 48.597 29.229 1.00 27.29 148 HIS B CA 1
ATOM 2107 C C . HIS B 1 156 ? 9.940 48.642 27.905 1.00 27.97 148 HIS B C 1
ATOM 2108 O O . HIS B 1 156 ? 10.594 48.757 26.885 1.00 31.30 148 HIS B O 1
ATOM 2115 N N . VAL B 1 157 ? 8.629 48.572 27.907 1.00 28.17 149 VAL B N 1
ATOM 2116 C CA . VAL B 1 157 ? 7.868 48.588 26.675 1.00 28.89 149 VAL B CA 1
ATOM 2117 C C . VAL B 1 157 ? 7.472 50.021 26.353 1.00 30.18 149 VAL B C 1
ATOM 2118 O O . VAL B 1 157 ? 6.815 50.698 27.194 1.00 29.51 149 VAL B O 1
ATOM 2122 N N . ALA B 1 158 ? 7.845 50.485 25.160 1.00 30.63 150 ALA B N 1
ATOM 2123 C CA . ALA B 1 158 ? 7.525 51.861 24.768 1.00 30.56 150 ALA B CA 1
ATOM 2124 C C . ALA B 1 158 ? 6.434 51.850 23.711 1.00 31.30 150 ALA B C 1
ATOM 2125 O O . ALA B 1 158 ? 6.484 51.104 22.760 1.00 31.91 150 ALA B O 1
ATOM 2127 N N . ALA B 1 159 ? 5.452 52.729 23.875 1.00 33.15 151 ALA B N 1
ATOM 2128 C CA . ALA B 1 159 ? 4.383 52.891 22.882 1.00 31.90 151 ALA B CA 1
ATOM 2129 C C . ALA B 1 159 ? 4.770 53.698 21.656 1.00 32.31 151 ALA B C 1
ATOM 2130 O O . ALA B 1 159 ? 4.156 53.530 20.630 1.00 33.86 151 ALA B O 1
ATOM 2132 N N . ASP B 1 160 ? 5.740 54.605 21.781 1.00 30.21 152 ASP B N 1
ATOM 2133 C CA . ASP B 1 160 ? 6.177 55.451 20.699 1.00 28.92 152 ASP B CA 1
ATOM 2134 C C . ASP B 1 160 ? 7.589 55.977 21.010 1.00 28.29 152 ASP B C 1
ATOM 2135 O O . ASP B 1 160 ? 8.163 55.707 22.068 1.00 28.42 152 ASP B O 1
ATOM 2140 N N . VAL B 1 161 ? 8.158 56.728 20.088 1.00 27.75 153 VAL B N 1
ATOM 2141 C CA . VAL B 1 161 ? 9.491 57.257 20.279 1.00 27.26 153 VAL B CA 1
ATOM 2142 C C . VAL B 1 161 ? 9.612 58.092 21.544 1.00 27.41 153 VAL B C 1
ATOM 2143 O O . VAL B 1 161 ? 10.590 58.051 22.272 1.00 26.14 153 VAL B O 1
ATOM 2147 N N . ALA B 1 162 ? 8.613 58.938 21.814 1.00 27.55 154 ALA B N 1
ATOM 2148 C CA . ALA B 1 162 ? 8.778 59.817 22.940 1.00 26.88 154 ALA B CA 1
ATOM 2149 C C . ALA B 1 162 ? 8.843 58.996 24.221 1.00 26.20 154 ALA B C 1
ATOM 2150 O O . ALA B 1 162 ? 9.583 59.316 25.149 1.00 27.76 154 ALA B O 1
ATOM 2152 N N . GLY B 1 163 ? 8.070 57.933 24.283 1.00 26.42 155 GLY B N 1
ATOM 2153 C CA . GLY B 1 163 ? 8.111 57.001 25.377 1.00 27.13 155 GLY B CA 1
ATOM 2154 C C . GLY B 1 163 ? 9.427 56.287 25.542 1.00 27.08 155 GLY B C 1
ATOM 2155 O O . GLY B 1 163 ? 9.936 56.118 26.647 1.00 27.35 155 GLY B O 1
ATOM 2156 N N . ALA B 1 164 ? 10.023 55.932 24.416 1.00 26.53 156 ALA B N 1
ATOM 2157 C CA . ALA B 1 164 ? 11.309 55.221 24.427 1.00 26.59 156 ALA B CA 1
ATOM 2158 C C . ALA B 1 164 ? 12.381 56.160 24.963 1.00 26.57 156 ALA B C 1
ATOM 2159 O O . ALA B 1 164 ? 13.197 55.773 25.803 1.00 25.05 156 ALA B O 1
ATOM 2161 N N . ILE B 1 165 ? 12.386 57.409 24.478 1.00 25.82 157 ILE B N 1
ATOM 2162 C CA . ILE B 1 165 ? 13.374 58.403 24.934 1.00 26.01 157 ILE B CA 1
ATOM 2163 C C . ILE B 1 165 ? 13.163 58.651 26.404 1.00 27.07 157 ILE B C 1
ATOM 2164 O O . ILE B 1 165 ? 14.091 58.770 27.192 1.00 28.05 157 ILE B O 1
ATOM 2169 N N . ALA B 1 166 ? 11.915 58.709 26.794 1.00 27.64 158 ALA B N 1
ATOM 2170 C CA . ALA B 1 166 ? 11.636 59.005 28.195 1.00 28.53 158 ALA B CA 1
ATOM 2171 C C . ALA B 1 166 ? 12.132 57.902 29.103 1.00 28.99 158 ALA B C 1
ATOM 2172 O O . ALA B 1 166 ? 12.650 58.172 30.174 1.00 30.22 158 ALA B O 1
ATOM 2174 N N . ALA B 1 167 ? 11.986 56.642 28.674 1.00 28.05 159 ALA B N 1
ATOM 2175 C CA . ALA B 1 167 ? 12.513 55.489 29.419 1.00 27.07 159 ALA B CA 1
ATOM 2176 C C . ALA B 1 167 ? 14.038 55.529 29.501 1.00 27.29 159 ALA B C 1
ATOM 2177 O O . ALA B 1 167 ? 14.630 55.266 30.554 1.00 27.87 159 ALA B O 1
ATOM 2179 N N . VAL B 1 168 ? 14.672 55.847 28.376 1.00 26.90 160 VAL B N 1
ATOM 2180 C CA . VAL B 1 168 ? 16.121 55.990 28.325 1.00 27.93 160 VAL B CA 1
ATOM 2181 C C . VAL B 1 168 ? 16.604 57.070 29.315 1.00 29.36 160 VAL B C 1
ATOM 2182 O O . VAL B 1 168 ? 17.554 56.851 30.080 1.00 27.63 160 VAL B O 1
ATOM 2186 N N . LYS B 1 169 ? 15.913 58.200 29.318 1.00 30.58 161 LYS B N 1
ATOM 2187 C CA . LYS B 1 169 ? 16.240 59.315 30.217 1.00 32.43 161 LYS B CA 1
ATOM 2188 C C . LYS B 1 169 ? 16.168 58.911 31.671 1.00 32.90 161 LYS B C 1
ATOM 2189 O O . LYS B 1 169 ? 17.084 59.184 32.467 1.00 32.38 161 LYS B O 1
ATOM 2195 N N . GLN B 1 170 ? 15.106 58.194 32.005 1.00 33.44 162 GLN B N 1
ATOM 2196 C CA . GLN B 1 170 ? 14.925 57.698 33.363 1.00 34.90 162 GLN B CA 1
ATOM 2197 C C . GLN B 1 170 ? 16.007 56.737 33.773 1.00 33.91 162 GLN B C 1
ATOM 2198 O O . GLN B 1 170 ? 16.508 56.763 34.895 1.00 33.41 162 GLN B O 1
ATOM 2204 N N . LEU B 1 171 ? 16.375 55.871 32.858 1.00 33.97 163 LEU B N 1
ATOM 2205 C CA . LEU B 1 171 ? 17.354 54.829 33.157 1.00 34.04 163 LEU B CA 1
A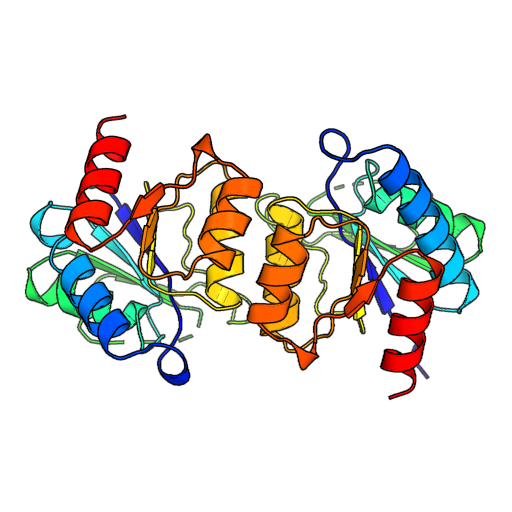TOM 2206 C C . LEU B 1 171 ? 18.745 55.415 33.309 1.00 34.93 163 LEU B C 1
ATOM 2207 O O . LEU B 1 171 ? 19.553 54.916 34.105 1.00 35.96 163 LEU B O 1
ATOM 2212 N N . LEU B 1 172 ? 19.019 56.486 32.576 1.00 35.01 164 LEU B N 1
ATOM 2213 C CA . LEU B 1 172 ? 20.298 57.171 32.713 1.00 36.56 164 LEU B CA 1
ATOM 2214 C C . LEU B 1 172 ? 20.342 57.943 34.021 1.00 37.79 164 LEU B C 1
ATOM 2215 O O . LEU B 1 172 ? 21.401 58.014 34.636 1.00 38.79 164 LEU B O 1
ATOM 2220 N N . ALA B 1 173 ? 19.212 58.512 34.421 1.00 38.42 165 ALA B N 1
ATOM 2221 C CA . ALA B 1 173 ? 19.091 59.156 35.741 1.00 39.45 165 ALA B CA 1
ATOM 2222 C C . ALA B 1 173 ? 19.268 58.153 36.900 1.00 40.44 165 ALA B C 1
ATOM 2223 O O . ALA B 1 173 ? 19.834 58.510 37.940 1.00 42.14 165 ALA B O 1
ATOM 2225 N N . LYS B 1 174 ? 18.763 56.932 36.744 1.00 41.81 166 LYS B N 1
ATOM 2226 C CA . LYS B 1 174 ? 19.115 55.805 37.629 1.00 42.08 166 LYS B CA 1
ATOM 2227 C C . LYS B 1 174 ? 20.527 55.300 37.317 1.00 43.51 166 LYS B C 1
ATOM 2228 O O . LYS B 1 174 ? 21.462 55.591 38.085 1.00 45.28 166 LYS B O 1
#

InterPro domains:
  IPR041164 AF_1126-like [PF18306] (6-150)
  IPR052341 LOG family pyrimidine/purine nucleotide 5'-monophosphatases [PTHR43393] (4-143)

Sequence (315 aa):
GRKPIIGVMMGPGKADTAENQLVMANELGKQIATHGWILLTGGRSLGVMHEAMKGAKEAGGTTIGVLPGISDAVDIPIVTGLGSARDNINALSSSNVLVAVGMGPGTAAEVALALKAKKPVVVLLGTQPEAEKFFTSLDAGLVHVAADVAGAIAAVKQLLAKRKPIIGVMGPGKADTAENQLVMANELGKQQIATHGWILLTGGRSLGVMHEAMKGAKEAGGTTIGVLPSDAVDIPIVTGLGSARDNINALSSSNVLVAVGMGPGTAAEVALALKAKKPVVVLLGTQPEAEKFFTSLDAGLVHVAADVAGAIAAVKQLLAK

Organism: Chlamydomonas reinhardtii (NCBI:txid3055)

Secondary structure (DSSP, 8-state):
-PPPEEEEE---GGG--HHHHHHHHHHHHHHHHTTPEEEEE-SSSSHHHHHHHHHHHTT--EEEEE----TT-SEEEE----SSS----GGG-SEEEEES--HHHHHHHHHHHHTT--EEEES--HHHHHHHHHH-TTTEEEESSHHHHHHHHHHHHH-/---EEEEE---GGG--HHHHHHHHHHHHHHHHTT-EEEEESS-TTHHHHHHHHHHHTT--EEEEE--TT-SEEEE-S--SSS----GGG-SEEEEES--HHHHHHHHHHHHTT--EEEES--HHHHHHHHHH-TTTEEEESSHHHHHHHHHHHHH-

B-factor: mean 30.95, std 7.97, range [20.01, 71.33]

Foldseek 3Di:
DDAAEEEEDEDFAPQDDPVLLVQLLVLLQVCLLVVHEYFYAAPQTGSRNSSLNNVVVNPGAYEHEDCPHDPSHPHYHHVVDDPPARDRVCVSHQEYEYREDDVNSLVVLVVCVVVVHAYEYHNYDPVSLVVSCVVPVVRYHYADGSVRRSVVVVVSVVD/DAAEEEEDEDADVPADPVLLVQLLVLLLLCLVVQHEYFAADPGHGSRVSSLNSVVVNPGAYEHEDVDPSHDHYHNDVPDDPARCRVCVSGQEYEYREDDVNRLVVLVVCVVVVHAYEYENYDDVSLVVSCVVPVVRYHYADGSVRSVVVVVVSVVD

Solvent-accessible surface area: 13399 Å² total; per-residue (Å²): 140,223,96,37,34,0,0,0,0,3,14,36,143,100,105,21,52,139,89,20,50,102,36,0,29,60,0,0,64,55,0,10,93,63,36,17,30,0,5,0,6,1,173,48,101,4,0,34,32,31,0,2,85,0,0,75,130,42,66,6,38,0,21,0,5,6,54,61,128,26,146,10,15,64,76,63,68,92,35,61,107,50,91,49,56,47,28,3,64,10,105,60,1,61,1,2,0,0,0,0,36,10,36,6,2,2,0,2,0,0,8,8,1,62,43,144,53,20,0,0,0,1,26,8,120,71,71,3,43,131,2,1,53,70,32,34,74,64,32,13,55,76,9,104,73,14,74,29,0,12,59,14,0,119,136,48,50,91,120,285,103,38,36,0,0,0,0,4,12,26,156,103,108,15,53,132,97,26,38,86,30,0,20,68,0,0,57,61,0,12,86,69,35,18,27,0,4,0,4,13,175,32,100,1,0,10,41,28,0,3,80,0,0,76,118,40,67,7,43,0,24,0,5,28,69,84,147,9,22,61,82,82,68,98,33,67,99,40,77,59,54,46,26,2,58,12,108,61,4,72,3,4,0,0,0,0,36,12,34,7,3,2,0,2,0,0,12,7,2,61,39,148,42,22,0,0,0,1,27,7,136,75,63,4,41,130,2,0,53,67,32,39,69,65,34,14,57,77,8,102,75,21,75,30,0,9,44,18,0,97,130,41,56,94,117